Protein AF-A0A1W1V140-F1 (afdb_monomer_lite)

InterPro domains:
  IPR000064 Endopeptidase, NLPC/P60 domain [PS51935] (4-138)
  IPR008044 Bacteriophage lysin [PF05382] (21-110)
  IPR038765 Papain-like cysteine peptidase superfamily [SSF54001] (4-129)

Structure (mmCIF, N/CA/C/O backbone):
data_AF-A0A1W1V140-F1
#
_entry.id   AF-A0A1W1V140-F1
#
loop_
_atom_site.group_PDB
_atom_site.id
_atom_site.type_symbol
_atom_site.label_atom_id
_atom_site.label_alt_id
_atom_site.label_comp_id
_atom_site.label_asym_id
_atom_site.label_entity_id
_atom_site.label_seq_id
_atom_site.pdbx_PDB_ins_code
_atom_site.Cartn_x
_atom_site.Cartn_y
_atom_site.Cartn_z
_atom_site.occupancy
_atom_site.B_iso_or_equiv
_atom_site.auth_seq_id
_atom_site.auth_comp_id
_atom_site.auth_asym_id
_atom_site.auth_atom_id
_atom_site.pdbx_PDB_model_num
ATOM 1 N N . MET A 1 1 ? -6.625 1.278 -13.738 1.00 80.88 1 MET A N 1
ATOM 2 C CA . MET A 1 1 ? -7.877 0.963 -12.998 1.00 80.88 1 MET A CA 1
ATOM 3 C C . MET A 1 1 ? -7.561 -0.177 -12.046 1.00 80.88 1 MET A C 1
ATOM 5 O O . MET A 1 1 ? -6.713 -0.992 -12.392 1.00 80.88 1 MET A O 1
ATOM 9 N N . LEU A 1 2 ? -8.164 -0.223 -10.859 1.00 88.94 2 LEU A N 1
ATOM 10 C CA . LEU A 1 2 ? -7.885 -1.294 -9.902 1.00 88.94 2 LEU A CA 1
ATOM 11 C C . LEU A 1 2 ? -8.511 -2.635 -10.319 1.00 88.94 2 LEU A C 1
ATOM 13 O O . LEU A 1 2 ? -9.585 -2.667 -10.913 1.00 88.94 2 LEU A O 1
ATOM 17 N N . ASP A 1 3 ? -7.826 -3.738 -10.007 1.00 93.94 3 ASP A N 1
ATOM 18 C CA . ASP A 1 3 ? -8.354 -5.098 -10.140 1.00 93.94 3 ASP A CA 1
ATOM 19 C C . ASP A 1 3 ? -9.166 -5.432 -8.890 1.00 93.94 3 ASP A C 1
ATOM 21 O O . ASP A 1 3 ? -8.603 -5.601 -7.805 1.00 93.94 3 ASP A O 1
ATOM 25 N N . ASN A 1 4 ? -10.483 -5.572 -9.036 1.00 92.62 4 ASN A N 1
ATOM 26 C CA . ASN A 1 4 ? -11.370 -5.830 -7.902 1.00 92.62 4 ASN A CA 1
ATOM 27 C C . ASN A 1 4 ? -10.985 -7.088 -7.105 1.00 92.62 4 ASN A C 1
ATOM 29 O O . ASN A 1 4 ? -11.076 -7.079 -5.880 1.00 92.62 4 ASN A O 1
ATOM 33 N N . LYS A 1 5 ? -10.508 -8.163 -7.749 1.00 93.81 5 LYS A N 1
ATOM 34 C CA . LYS A 1 5 ? -10.117 -9.388 -7.031 1.00 93.81 5 LYS A CA 1
ATOM 35 C C . LYS A 1 5 ? -8.864 -9.152 -6.193 1.00 93.81 5 LYS A C 1
ATOM 37 O O . LYS A 1 5 ? -8.788 -9.627 -5.060 1.00 93.81 5 LYS A O 1
ATOM 42 N N . LYS A 1 6 ? -7.878 -8.423 -6.725 1.00 95.38 6 LYS A N 1
ATOM 43 C CA . LYS A 1 6 ? -6.665 -8.070 -5.966 1.00 95.38 6 LYS A CA 1
ATOM 44 C C . LYS A 1 6 ? -6.982 -7.099 -4.836 1.00 95.38 6 LYS A C 1
ATOM 46 O O . LYS A 1 6 ? -6.499 -7.304 -3.724 1.00 95.38 6 LYS A O 1
ATOM 51 N N . VAL A 1 7 ? -7.821 -6.096 -5.101 1.00 96.81 7 VAL A N 1
ATOM 52 C CA . VAL A 1 7 ? -8.280 -5.129 -4.097 1.00 96.81 7 VAL A CA 1
ATOM 53 C C . VAL A 1 7 ? -8.984 -5.834 -2.952 1.00 96.81 7 VAL A C 1
ATOM 55 O O . VAL A 1 7 ? -8.583 -5.642 -1.811 1.00 96.81 7 VAL A O 1
ATOM 58 N N . GLU A 1 8 ? -9.971 -6.692 -3.211 1.00 96.44 8 GLU A N 1
ATOM 59 C CA . GLU A 1 8 ? -10.699 -7.343 -2.118 1.00 96.44 8 GLU A CA 1
ATOM 60 C C . GLU A 1 8 ? -9.814 -8.305 -1.319 1.00 96.44 8 GLU A C 1
ATOM 62 O O . GLU A 1 8 ? -9.921 -8.358 -0.096 1.00 96.44 8 GLU A O 1
ATOM 67 N N . ARG A 1 9 ? -8.856 -8.992 -1.960 1.00 97.75 9 ARG A N 1
ATOM 68 C CA . ARG A 1 9 ? -7.839 -9.781 -1.240 1.00 97.75 9 ARG A CA 1
ATOM 69 C C . ARG A 1 9 ? -6.963 -8.906 -0.345 1.00 97.75 9 ARG A C 1
ATOM 71 O O . ARG A 1 9 ? -6.706 -9.270 0.803 1.00 97.75 9 ARG A O 1
ATOM 78 N N . PHE A 1 10 ? -6.507 -7.766 -0.858 1.00 98.25 10 PHE A N 1
ATOM 79 C CA . PHE A 1 10 ? -5.709 -6.806 -0.103 1.00 98.25 10 PHE A CA 1
ATOM 80 C C . PHE A 1 10 ? -6.498 -6.209 1.067 1.00 98.25 10 PHE A C 1
ATOM 82 O O . PHE A 1 10 ? -6.000 -6.211 2.191 1.00 98.25 10 PHE A O 1
ATOM 89 N N . ILE A 1 11 ? -7.741 -5.770 0.847 1.00 98.44 11 ILE A N 1
ATOM 90 C CA . ILE A 1 11 ? -8.585 -5.239 1.918 1.00 98.44 11 ILE A CA 1
ATOM 91 C C . ILE A 1 11 ? -8.882 -6.317 2.960 1.00 98.44 11 ILE A C 1
ATOM 93 O O . ILE A 1 11 ? -8.714 -6.053 4.146 1.00 98.44 11 ILE A O 1
ATOM 97 N N . ALA A 1 12 ? -9.248 -7.536 2.560 1.00 97.94 12 ALA A N 1
ATOM 98 C CA . ALA A 1 12 ? -9.473 -8.628 3.505 1.00 97.94 12 ALA A CA 1
ATOM 99 C C . ALA A 1 12 ? -8.228 -8.909 4.366 1.00 97.94 12 ALA A C 1
ATOM 101 O O . ALA A 1 12 ? -8.349 -9.152 5.565 1.00 97.94 12 ALA A O 1
ATOM 102 N N . ALA A 1 13 ? -7.026 -8.827 3.786 1.00 98.19 13 ALA A N 1
ATOM 103 C CA . ALA A 1 13 ? -5.779 -8.942 4.536 1.00 98.19 13 ALA A CA 1
ATOM 104 C C . ALA A 1 13 ? -5.548 -7.753 5.486 1.00 98.19 13 ALA A C 1
ATOM 106 O O . ALA A 1 13 ? -5.141 -7.969 6.624 1.00 98.19 13 ALA A O 1
ATOM 107 N N . CYS A 1 14 ? -5.849 -6.524 5.060 1.00 98.44 14 CYS A N 1
ATOM 108 C CA . CYS A 1 14 ? -5.805 -5.332 5.910 1.00 98.44 14 CYS A CA 1
ATOM 109 C C . CYS A 1 14 ? -6.751 -5.443 7.115 1.00 98.44 14 CYS A C 1
ATOM 111 O O . CYS A 1 14 ? -6.352 -5.130 8.235 1.00 98.44 14 CYS A O 1
ATOM 113 N N . MET A 1 15 ? -7.979 -5.925 6.902 1.00 98.50 15 MET A N 1
ATOM 114 C CA . MET A 1 15 ? -9.009 -6.019 7.942 1.00 98.50 15 MET A CA 1
ATOM 115 C C . MET A 1 15 ? -8.641 -6.974 9.083 1.00 98.50 15 MET A C 1
ATOM 117 O O . MET A 1 15 ? -9.123 -6.791 10.194 1.00 98.50 15 MET A O 1
ATOM 121 N N . LYS A 1 16 ? -7.730 -7.934 8.863 1.00 98.12 16 LYS A N 1
ATOM 122 C CA . LYS A 1 16 ? -7.199 -8.795 9.938 1.00 98.12 16 LYS A CA 1
ATOM 123 C C . LYS A 1 16 ? -6.467 -8.019 11.037 1.00 98.12 16 LYS A C 1
ATOM 125 O O . LYS A 1 16 ? -6.259 -8.568 12.112 1.00 98.12 16 LYS A O 1
ATOM 130 N N . TYR A 1 17 ? -6.048 -6.787 10.751 1.00 98.19 17 TYR A N 1
ATOM 131 C CA . TYR A 1 17 ? -5.329 -5.921 11.683 1.00 98.19 17 TYR A CA 1
ATOM 132 C C . TYR A 1 17 ? -6.229 -4.861 12.327 1.00 98.19 17 TYR A C 1
ATOM 134 O O . TYR A 1 17 ? -5.736 -4.031 13.090 1.00 98.19 17 TYR A O 1
ATOM 142 N N . GLU A 1 18 ? -7.534 -4.841 12.035 1.00 98.25 18 GLU A N 1
ATOM 143 C CA . GLU A 1 18 ? -8.460 -4.022 12.818 1.00 98.25 18 GLU A CA 1
ATOM 144 C C . GLU A 1 18 ? -8.426 -4.475 14.288 1.00 98.25 18 GLU A C 1
ATOM 146 O O . GLU A 1 18 ? -8.463 -5.665 14.589 1.00 98.25 18 GLU A O 1
ATOM 151 N N . GLY A 1 19 ? -8.308 -3.523 15.217 1.00 98.31 19 GLY A N 1
ATOM 152 C CA . GLY A 1 19 ? -8.178 -3.794 16.650 1.00 98.31 19 GLY A CA 1
ATOM 153 C C . GLY A 1 19 ? -6.742 -3.975 17.163 1.00 98.31 19 GLY A C 1
ATOM 154 O O . GLY A 1 19 ? -6.541 -3.883 18.383 1.00 98.31 19 GLY A O 1
ATOM 155 N N . ASP A 1 20 ? -5.745 -4.142 16.281 1.00 98.62 20 ASP A N 1
ATOM 156 C CA . ASP A 1 20 ? -4.324 -4.183 16.661 1.00 98.62 20 ASP A CA 1
ATOM 157 C C . ASP A 1 20 ? -3.949 -2.955 17.501 1.00 98.62 20 ASP A C 1
ATOM 159 O O . ASP A 1 20 ? -4.378 -1.830 17.224 1.00 98.62 20 ASP A O 1
ATOM 163 N N . LEU A 1 21 ? -3.100 -3.144 18.512 1.00 98.62 21 LEU A N 1
ATOM 164 C CA . LEU A 1 21 ? -2.549 -2.041 19.295 1.00 98.62 21 LEU A CA 1
ATOM 165 C C . LEU A 1 21 ? -1.605 -1.190 18.443 1.00 98.62 21 LEU A C 1
ATOM 167 O O . LEU A 1 21 ? -0.743 -1.709 17.729 1.00 98.62 21 LEU A O 1
ATOM 171 N N . TYR A 1 22 ? -1.708 0.133 18.578 1.00 98.31 22 TYR A N 1
ATOM 172 C CA . TYR A 1 22 ? -0.776 1.032 17.910 1.00 98.31 22 TYR A CA 1
ATOM 173 C C . TYR A 1 22 ? 0.622 0.935 18.531 1.00 98.31 22 TYR A C 1
ATOM 175 O O . TYR A 1 22 ? 0.806 1.235 19.713 1.00 98.31 22 TYR A O 1
ATOM 183 N N . SER A 1 23 ? 1.637 0.601 17.734 1.00 97.50 23 SER A N 1
ATOM 184 C CA . SER A 1 23 ? 3.040 0.679 18.151 1.00 97.50 23 SER A CA 1
ATOM 185 C C . SER A 1 23 ? 3.968 0.757 16.950 1.00 97.50 23 SER A C 1
ATOM 187 O O . SER A 1 23 ? 3.916 -0.118 16.099 1.00 97.50 23 SER A O 1
ATOM 189 N N . GLN A 1 24 ? 4.875 1.738 16.914 1.00 93.12 24 GLN A N 1
ATOM 190 C CA . GLN A 1 24 ? 5.946 1.779 15.908 1.00 93.12 24 GLN A CA 1
ATOM 191 C C . GLN A 1 24 ? 7.048 0.750 16.193 1.00 93.12 24 GLN A C 1
ATOM 193 O O . GLN A 1 24 ? 7.550 0.122 15.266 1.00 93.12 24 GLN A O 1
ATOM 198 N N . LEU A 1 25 ? 7.395 0.538 17.468 1.00 95.75 25 LEU A N 1
ATOM 199 C CA . LEU A 1 25 ? 8.448 -0.405 17.864 1.00 95.75 25 LEU A CA 1
ATOM 200 C C . LEU A 1 25 ? 8.037 -1.860 17.608 1.00 95.75 25 LEU A C 1
ATOM 202 O O . LEU A 1 25 ? 8.842 -2.657 17.142 1.00 95.75 25 LEU A O 1
ATOM 206 N N . LYS A 1 26 ? 6.770 -2.198 17.878 1.00 97.06 26 LYS A N 1
ATOM 207 C CA . LYS A 1 26 ? 6.243 -3.566 17.755 1.00 97.06 26 LYS A CA 1
ATOM 208 C C . LYS A 1 26 ? 5.451 -3.801 16.468 1.00 97.06 26 LYS A C 1
ATOM 210 O O . LYS A 1 26 ? 4.854 -4.855 16.332 1.00 97.06 26 LYS A O 1
ATOM 215 N N . ARG A 1 27 ? 5.440 -2.864 15.512 1.00 95.38 27 ARG A N 1
ATOM 216 C CA . ARG A 1 27 ? 4.536 -2.845 14.334 1.00 95.38 27 ARG A CA 1
ATOM 217 C C . ARG A 1 27 ? 4.498 -4.107 13.461 1.00 95.38 27 ARG A C 1
ATOM 219 O O . ARG A 1 27 ? 3.560 -4.288 12.690 1.00 95.38 27 ARG A O 1
ATOM 226 N N . MET A 1 28 ? 5.530 -4.946 13.545 1.00 93.81 28 MET A N 1
ATOM 227 C CA . MET A 1 28 ? 5.627 -6.208 12.803 1.00 93.81 28 MET A CA 1
ATOM 228 C C . MET A 1 28 ? 5.293 -7.446 13.648 1.00 93.81 28 MET A C 1
ATOM 230 O O . MET A 1 28 ? 5.255 -8.548 13.109 1.00 93.81 28 MET A O 1
ATOM 234 N N . MET A 1 29 ? 5.059 -7.285 14.951 1.00 96.25 29 MET A N 1
ATOM 235 C CA . MET A 1 29 ? 4.692 -8.365 15.865 1.00 96.25 29 MET A CA 1
ATOM 236 C C . MET A 1 29 ? 3.180 -8.649 15.809 1.00 96.25 29 MET A C 1
ATOM 238 O O . MET A 1 29 ? 2.399 -7.740 15.509 1.00 96.25 29 MET A O 1
ATOM 242 N N . PRO A 1 30 ? 2.739 -9.877 16.141 1.00 96.38 30 PRO A N 1
ATOM 243 C CA . PRO A 1 30 ? 1.317 -10.197 16.266 1.00 96.38 30 PRO A CA 1
ATOM 244 C C . PRO A 1 30 ? 0.591 -9.255 17.241 1.00 96.38 30 PRO A C 1
ATOM 246 O O . PRO A 1 30 ? 1.096 -8.984 18.329 1.00 96.38 30 PRO A O 1
ATOM 249 N N . GLY A 1 31 ? -0.589 -8.759 16.855 1.00 97.69 31 GLY A N 1
ATOM 250 C CA . GLY A 1 31 ? -1.417 -7.865 17.676 1.00 97.69 31 GLY A CA 1
ATOM 251 C C . GLY A 1 31 ? -0.983 -6.394 17.696 1.00 97.69 31 GLY A C 1
ATOM 252 O O . GLY A 1 31 ? -1.570 -5.598 18.434 1.00 97.69 31 GLY A O 1
ATOM 253 N N . PHE A 1 32 ? 0.038 -6.017 16.918 1.00 98.44 32 PHE A N 1
ATOM 254 C CA . PHE A 1 32 ? 0.553 -4.651 16.846 1.00 98.44 32 PHE A CA 1
ATOM 255 C C . PHE A 1 32 ? 0.659 -4.149 15.405 1.00 98.44 32 PHE A C 1
ATOM 257 O O . PHE A 1 32 ? 1.086 -4.861 14.493 1.00 98.44 32 PHE A O 1
ATOM 264 N N . SER A 1 33 ? 0.339 -2.870 15.224 1.00 98.06 33 SER A N 1
ATOM 265 C CA . SER A 1 33 ? 0.439 -2.166 13.947 1.00 98.06 33 SER A CA 1
ATOM 266 C C . SER A 1 33 ? 0.840 -0.70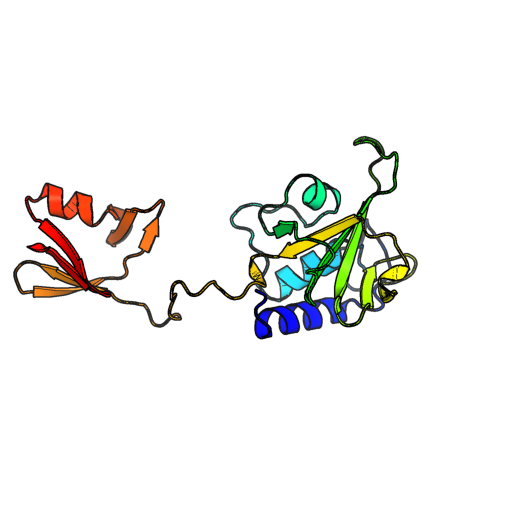2 14.154 1.00 98.06 33 SER A C 1
ATOM 268 O O . SER A 1 33 ? 0.423 -0.059 15.110 1.00 98.06 33 SER A O 1
ATOM 270 N N . ASP A 1 34 ? 1.612 -0.135 13.233 1.00 97.06 34 ASP A N 1
ATOM 271 C CA . ASP A 1 34 ? 1.614 1.305 12.950 1.00 97.06 34 ASP A CA 1
ATOM 272 C C . ASP A 1 34 ? 0.912 1.611 11.620 1.00 97.06 34 ASP A C 1
ATOM 274 O O . ASP A 1 34 ? 0.532 0.697 10.878 1.00 97.06 34 ASP A O 1
ATOM 278 N N . CYS A 1 35 ? 0.728 2.902 11.323 1.00 95.88 35 CYS A N 1
ATOM 279 C CA . CYS A 1 35 ? -0.034 3.371 10.165 1.00 95.88 35 CYS A CA 1
ATOM 280 C C . CYS A 1 35 ? 0.448 2.764 8.839 1.00 95.88 35 CYS A C 1
ATOM 282 O O . CYS A 1 35 ? -0.364 2.351 8.017 1.00 95.88 35 CYS A O 1
ATOM 284 N N . SER A 1 36 ? 1.763 2.637 8.660 1.00 95.56 36 SER A N 1
ATOM 285 C CA . SER A 1 36 ? 2.379 2.109 7.442 1.00 95.56 36 SER A CA 1
ATOM 286 C C . SER A 1 36 ? 2.539 0.587 7.416 1.00 95.56 36 SER A C 1
ATOM 288 O O . SER A 1 36 ? 2.608 -0.013 6.343 1.00 95.56 36 SER A O 1
ATOM 290 N N . SER A 1 37 ? 2.565 -0.058 8.581 1.00 96.94 37 SER A N 1
ATOM 291 C CA . SER A 1 37 ? 2.739 -1.505 8.685 1.00 96.94 37 SER A CA 1
ATOM 292 C C . SER A 1 37 ? 1.513 -2.285 8.217 1.00 96.94 37 SER A C 1
ATOM 294 O O . SER A 1 37 ? 1.686 -3.373 7.684 1.00 96.94 37 SER A O 1
ATOM 296 N N . ILE A 1 38 ? 0.294 -1.745 8.359 1.00 98.00 38 ILE A N 1
ATOM 297 C CA . ILE A 1 38 ? -0.935 -2.404 7.882 1.00 98.00 38 ILE A CA 1
ATOM 298 C C . ILE A 1 38 ? -0.857 -2.674 6.372 1.00 98.00 38 ILE A C 1
ATOM 300 O O . ILE A 1 38 ? -0.891 -3.848 5.993 1.00 98.00 38 ILE A O 1
ATOM 304 N N . PRO A 1 39 ? -0.697 -1.656 5.497 1.00 97.69 39 PRO A N 1
ATOM 305 C CA . PRO A 1 39 ? -0.615 -1.908 4.063 1.00 97.69 39 PRO A CA 1
ATOM 306 C C . PRO A 1 39 ? 0.609 -2.756 3.690 1.00 97.69 39 PRO A C 1
ATOM 308 O O . PRO A 1 39 ? 0.490 -3.627 2.833 1.00 97.69 39 PRO A O 1
ATOM 311 N N . TYR A 1 40 ? 1.757 -2.584 4.360 1.00 96.06 40 TYR A N 1
ATOM 312 C CA . TYR A 1 40 ? 2.937 -3.426 4.121 1.00 96.06 40 TYR A CA 1
ATOM 313 C C . TYR A 1 40 ? 2.671 -4.910 4.426 1.00 96.06 40 TYR A C 1
ATOM 315 O O . TYR A 1 40 ? 2.890 -5.767 3.568 1.00 96.06 40 TYR A O 1
ATOM 323 N N . LYS A 1 41 ? 2.158 -5.220 5.625 1.00 95.62 41 LYS A N 1
ATOM 324 C CA . LYS A 1 41 ? 1.830 -6.587 6.054 1.00 95.62 41 LYS A CA 1
ATOM 325 C C . LYS A 1 41 ? 0.781 -7.216 5.139 1.00 95.62 41 LYS A C 1
ATOM 327 O O . LYS A 1 41 ? 0.948 -8.361 4.733 1.00 95.62 41 LYS A O 1
ATOM 332 N N . ALA A 1 42 ? -0.261 -6.470 4.771 1.00 97.12 42 ALA A N 1
ATOM 333 C CA . ALA A 1 42 ? -1.328 -6.962 3.905 1.00 97.12 42 ALA A CA 1
ATOM 334 C C . ALA A 1 42 ? -0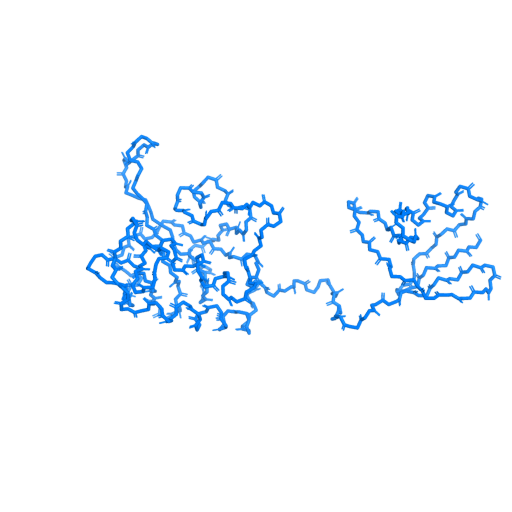.853 -7.249 2.470 1.00 97.12 42 ALA A C 1
ATOM 336 O O . ALA A 1 42 ? -1.171 -8.306 1.919 1.00 97.12 42 ALA A O 1
ATOM 337 N N . LEU A 1 43 ? -0.044 -6.366 1.873 1.00 95.25 43 LEU A N 1
ATOM 338 C CA . LEU A 1 43 ? 0.565 -6.621 0.561 1.00 95.25 43 LEU A CA 1
ATOM 339 C C . LEU A 1 43 ? 1.490 -7.840 0.611 1.00 95.25 43 LEU A C 1
ATOM 341 O O . LEU A 1 43 ? 1.420 -8.702 -0.264 1.00 95.25 43 LEU A O 1
ATOM 345 N N . LYS A 1 44 ? 2.305 -7.965 1.664 1.00 93.19 44 LYS A N 1
ATOM 346 C CA . LYS A 1 44 ? 3.195 -9.117 1.844 1.00 93.19 44 LYS A CA 1
ATOM 347 C C . LYS A 1 44 ? 2.412 -10.424 1.997 1.00 93.19 44 LYS A C 1
ATOM 349 O O . LYS A 1 44 ? 2.685 -11.385 1.288 1.00 93.19 44 LYS A O 1
ATOM 354 N N . ALA A 1 45 ? 1.393 -10.446 2.857 1.00 90.88 45 ALA A N 1
ATOM 355 C CA . ALA A 1 45 ? 0.567 -11.626 3.121 1.00 90.88 45 ALA A CA 1
ATOM 356 C C . ALA A 1 45 ? -0.243 -12.100 1.902 1.00 90.88 45 ALA A C 1
ATOM 358 O O . ALA A 1 45 ? -0.642 -13.260 1.835 1.00 90.88 45 ALA A O 1
ATOM 359 N N . THR A 1 46 ? -0.505 -11.214 0.939 1.00 89.62 46 THR A N 1
ATOM 360 C CA . THR A 1 46 ? -1.243 -11.538 -0.292 1.00 89.62 46 THR A CA 1
ATOM 361 C C . THR A 1 46 ? -0.336 -11.881 -1.476 1.00 89.62 46 THR A C 1
ATOM 363 O O . THR A 1 46 ? -0.853 -12.265 -2.529 1.00 89.62 46 THR A O 1
ATOM 366 N N . GLY A 1 47 ? 0.988 -11.758 -1.317 1.00 90.44 47 GLY A N 1
ATOM 367 C CA . GLY A 1 47 ? 1.958 -11.883 -2.410 1.00 90.44 47 GLY A CA 1
ATOM 368 C C . GLY A 1 47 ? 1.904 -10.719 -3.407 1.00 90.44 47 GLY A C 1
ATOM 369 O O . GLY A 1 47 ? 2.356 -10.860 -4.537 1.00 90.44 47 GLY A O 1
ATOM 370 N N . LEU A 1 48 ? 1.310 -9.587 -3.016 1.00 88.69 48 LEU A N 1
ATOM 371 C CA . LEU A 1 48 ? 1.144 -8.389 -3.848 1.00 88.69 48 LEU A CA 1
ATOM 372 C C . LEU A 1 48 ? 2.187 -7.308 -3.528 1.00 88.69 48 LEU A C 1
ATOM 374 O O . LEU A 1 48 ? 2.149 -6.223 -4.106 1.00 88.69 48 LEU A O 1
ATOM 378 N N . LEU A 1 49 ? 3.114 -7.567 -2.608 1.00 89.25 49 LEU A N 1
ATOM 379 C CA . LEU A 1 49 ? 4.256 -6.692 -2.377 1.00 89.25 49 LEU A CA 1
ATOM 380 C C . LEU A 1 49 ? 5.298 -6.912 -3.482 1.00 89.25 49 LEU A C 1
ATOM 382 O O . LEU A 1 49 ? 5.922 -7.966 -3.539 1.00 89.25 49 LEU A O 1
ATOM 386 N N . ASP A 1 50 ? 5.491 -5.918 -4.348 1.00 83.50 50 ASP A N 1
ATOM 387 C CA . ASP A 1 50 ? 6.579 -5.930 -5.330 1.00 83.50 50 ASP A CA 1
ATOM 388 C C . ASP A 1 50 ? 7.899 -5.535 -4.653 1.00 83.50 50 ASP A C 1
ATOM 390 O O . ASP A 1 50 ? 8.106 -4.369 -4.322 1.00 83.50 50 ASP A O 1
ATOM 394 N N . GLU A 1 51 ? 8.782 -6.506 -4.429 1.00 80.44 51 GLU A N 1
ATOM 395 C CA . GLU A 1 51 ? 10.111 -6.282 -3.844 1.00 80.44 51 GLU A CA 1
ATOM 396 C C . GLU A 1 51 ? 11.220 -6.161 -4.910 1.00 80.44 51 GLU A C 1
ATOM 398 O O . GLU A 1 51 ? 12.384 -5.971 -4.560 1.00 80.44 51 GLU A O 1
ATOM 403 N N . SER A 1 52 ? 10.884 -6.214 -6.210 1.00 75.38 52 SER A N 1
ATOM 404 C CA . SER A 1 52 ? 11.871 -6.203 -7.306 1.00 75.38 52 SER A CA 1
ATOM 405 C C . SER A 1 52 ? 12.640 -4.885 -7.426 1.00 75.38 52 SER A C 1
ATOM 407 O O . SER A 1 52 ? 13.804 -4.878 -7.817 1.00 75.38 52 SER A O 1
ATOM 409 N N . GLN A 1 53 ? 11.997 -3.769 -7.069 1.00 66.50 53 GLN A N 1
ATOM 410 C CA . GLN A 1 53 ? 12.581 -2.425 -7.142 1.00 66.50 53 GLN A CA 1
ATOM 411 C C . GLN A 1 53 ? 13.084 -1.920 -5.784 1.00 66.50 53 GLN A C 1
ATOM 413 O O . GLN A 1 53 ? 13.854 -0.964 -5.726 1.00 66.50 53 GLN A O 1
ATOM 418 N N . THR A 1 54 ? 12.630 -2.513 -4.674 1.00 73.44 54 THR A N 1
ATOM 419 C CA . THR A 1 54 ? 13.046 -2.121 -3.322 1.00 73.44 54 THR A CA 1
ATOM 420 C C . THR A 1 54 ? 12.604 -3.134 -2.267 1.00 73.44 54 THR A C 1
ATOM 422 O O . THR A 1 54 ? 11.473 -3.613 -2.283 1.00 73.44 54 THR A O 1
ATOM 425 N N . THR A 1 55 ? 13.459 -3.376 -1.273 1.00 74.25 55 THR A N 1
ATOM 426 C CA . THR A 1 55 ? 13.145 -4.183 -0.078 1.00 74.25 55 THR A CA 1
ATOM 427 C C . THR A 1 55 ? 12.722 -3.330 1.124 1.00 74.25 55 THR A C 1
ATOM 429 O O . THR A 1 55 ? 12.430 -3.852 2.201 1.00 74.25 55 THR A O 1
ATOM 432 N N . ARG A 1 56 ? 12.675 -1.995 0.979 1.00 73.81 56 ARG A N 1
ATOM 433 C CA . ARG A 1 56 ? 12.282 -1.088 2.068 1.00 73.81 56 ARG A CA 1
ATOM 434 C C . ARG A 1 56 ? 10.817 -1.313 2.446 1.00 73.81 56 ARG A C 1
ATOM 436 O O . ARG A 1 56 ? 9.955 -1.497 1.582 1.00 73.81 56 ARG A O 1
ATOM 443 N N . THR A 1 57 ? 10.499 -1.210 3.738 1.00 79.12 57 THR A N 1
ATOM 444 C CA . THR A 1 57 ? 9.096 -1.165 4.186 1.00 79.12 57 THR A CA 1
ATOM 445 C C . THR A 1 57 ? 8.352 -0.003 3.527 1.00 79.12 57 THR A C 1
ATOM 447 O O . THR A 1 57 ? 8.952 1.009 3.154 1.00 79.12 57 THR A O 1
ATOM 450 N N . ILE A 1 58 ? 7.031 -0.119 3.414 1.00 85.94 58 ILE A N 1
ATOM 451 C CA . ILE A 1 58 ? 6.196 1.058 3.163 1.00 85.94 58 ILE A CA 1
ATOM 452 C C . ILE A 1 58 ? 6.323 1.959 4.392 1.00 85.94 58 ILE A C 1
ATOM 454 O O . ILE A 1 58 ? 6.244 1.489 5.527 1.00 85.94 58 ILE A O 1
ATOM 458 N N . SER A 1 59 ? 6.580 3.242 4.162 1.00 86.88 59 SER A N 1
ATOM 459 C CA . SER A 1 59 ? 6.615 4.280 5.191 1.00 86.88 59 SER A CA 1
ATOM 460 C C . SER A 1 59 ? 6.075 5.571 4.603 1.00 86.88 59 SER A C 1
ATOM 462 O O . SER A 1 59 ? 6.183 5.808 3.402 1.00 86.88 59 SER A O 1
ATOM 464 N N . THR A 1 60 ? 5.539 6.438 5.448 1.00 90.06 60 THR A N 1
ATOM 465 C CA . THR A 1 60 ? 4.991 7.728 5.022 1.00 90.06 60 THR A CA 1
ATOM 466 C C . THR A 1 60 ? 6.058 8.618 4.378 1.00 90.06 60 THR A C 1
ATOM 468 O O . THR A 1 60 ? 5.777 9.262 3.368 1.00 90.06 60 THR A O 1
ATOM 471 N N . LYS A 1 61 ? 7.306 8.584 4.863 1.00 85.88 61 LYS A N 1
ATOM 472 C CA . LYS A 1 61 ? 8.431 9.291 4.229 1.00 85.88 61 LYS A CA 1
ATOM 473 C C . LYS A 1 61 ? 8.749 8.728 2.842 1.00 85.88 61 LYS A C 1
ATOM 475 O O . LYS A 1 61 ? 8.889 9.486 1.894 1.00 85.88 61 LYS A O 1
ATOM 480 N N . PHE A 1 62 ? 8.765 7.405 2.687 1.00 85.12 62 PHE A N 1
ATOM 481 C CA . PHE A 1 62 ? 9.030 6.800 1.381 1.00 85.12 62 PHE A CA 1
ATOM 482 C C . PHE A 1 62 ? 7.899 7.054 0.374 1.00 85.12 62 PHE A C 1
ATOM 484 O O . PHE A 1 62 ? 8.171 7.342 -0.784 1.00 85.12 62 PHE A O 1
ATOM 491 N N . MET A 1 63 ? 6.640 7.066 0.824 1.00 89.19 63 MET A N 1
ATOM 492 C CA . MET A 1 63 ? 5.507 7.501 -0.003 1.00 89.19 63 MET A CA 1
ATOM 493 C C . MET A 1 63 ? 5.680 8.954 -0.482 1.00 89.19 63 MET A C 1
ATOM 495 O O . MET A 1 63 ? 5.428 9.247 -1.649 1.00 89.19 63 MET A O 1
ATOM 499 N N . ARG A 1 64 ? 6.140 9.860 0.397 1.00 87.38 64 ARG A N 1
ATOM 500 C CA . ARG A 1 64 ? 6.422 11.267 0.060 1.00 87.38 64 ARG A CA 1
ATOM 501 C C . ARG A 1 64 ? 7.525 11.396 -0.993 1.00 87.38 64 ARG A C 1
ATOM 503 O O . ARG A 1 64 ? 7.361 12.198 -1.908 1.00 87.38 64 ARG A O 1
ATOM 510 N N . ASP A 1 65 ? 8.603 10.630 -0.827 1.00 85.62 65 ASP A N 1
ATOM 511 C CA . ASP A 1 65 ? 9.841 10.733 -1.612 1.00 85.62 65 ASP A CA 1
ATOM 512 C C . ASP A 1 65 ? 9.784 9.969 -2.948 1.00 85.62 65 ASP A C 1
ATOM 514 O O . ASP A 1 65 ? 10.621 10.199 -3.815 1.00 85.62 65 ASP A O 1
ATOM 518 N N . GLY A 1 66 ? 8.798 9.084 -3.126 1.00 83.50 66 GLY A N 1
ATOM 519 C CA . GLY A 1 66 ? 8.592 8.314 -4.354 1.00 83.50 66 GLY A CA 1
ATOM 520 C C . GLY A 1 66 ? 8.865 6.823 -4.169 1.00 83.50 66 GLY A C 1
ATOM 521 O O . GLY A 1 66 ? 9.900 6.308 -4.581 1.00 83.50 66 GLY A O 1
ATOM 522 N N . ASP A 1 67 ? 7.911 6.109 -3.571 1.00 85.94 67 ASP A N 1
ATOM 523 C CA . ASP A 1 67 ? 7.954 4.649 -3.478 1.00 85.94 67 ASP A CA 1
ATOM 524 C C . ASP A 1 67 ? 7.633 4.030 -4.856 1.00 85.94 67 ASP A C 1
ATOM 526 O O . ASP A 1 67 ? 6.522 4.223 -5.361 1.00 85.94 67 ASP A O 1
ATOM 530 N N . PRO A 1 68 ? 8.553 3.261 -5.476 1.00 82.94 68 PRO A N 1
ATOM 531 C CA . PRO A 1 68 ? 8.387 2.757 -6.840 1.00 82.94 68 PRO A CA 1
ATOM 532 C C . PRO A 1 68 ? 7.215 1.778 -6.994 1.00 82.94 68 PRO A C 1
ATOM 534 O O . PRO A 1 68 ? 6.774 1.524 -8.118 1.00 82.94 68 PRO A O 1
ATOM 537 N N . ARG A 1 69 ? 6.677 1.246 -5.890 1.00 88.31 69 ARG A N 1
ATOM 538 C CA . ARG A 1 69 ? 5.551 0.298 -5.878 1.00 88.31 69 ARG A CA 1
ATOM 539 C C . ARG A 1 69 ? 4.194 0.977 -6.045 1.00 88.31 69 ARG A C 1
ATOM 541 O O . ARG A 1 69 ? 3.180 0.297 -6.200 1.00 88.31 69 ARG A O 1
ATOM 548 N N . MET A 1 70 ? 4.147 2.304 -6.004 1.00 93.12 70 MET A N 1
ATOM 549 C CA . MET A 1 70 ? 2.915 3.077 -6.111 1.00 93.12 70 MET A CA 1
ATOM 550 C C . MET A 1 70 ? 3.116 4.331 -6.956 1.00 93.12 70 MET A C 1
ATOM 552 O O . MET A 1 70 ? 4.236 4.727 -7.265 1.00 93.12 70 MET A O 1
ATOM 556 N N . HIS A 1 71 ? 2.017 4.942 -7.374 1.00 91.94 71 HIS A N 1
ATOM 557 C CA . HIS A 1 71 ? 2.030 6.253 -8.008 1.00 91.94 71 HIS A CA 1
ATOM 558 C C . HIS A 1 71 ? 0.973 7.141 -7.355 1.00 91.94 71 HIS A C 1
ATOM 560 O O . HIS A 1 71 ? -0.059 6.653 -6.887 1.00 91.94 71 HIS A O 1
ATOM 566 N N . GLN A 1 72 ? 1.245 8.442 -7.279 1.00 93.38 72 GLN A N 1
ATOM 567 C CA . GLN A 1 72 ? 0.283 9.397 -6.741 1.00 93.38 72 GLN A CA 1
ATOM 568 C C . GLN A 1 72 ? -0.905 9.528 -7.702 1.00 93.38 72 GLN A C 1
ATOM 570 O O . GLN A 1 72 ? -0.719 9.599 -8.915 1.00 93.38 72 GLN A O 1
ATOM 575 N N . ILE A 1 73 ? -2.114 9.587 -7.151 1.00 94.62 73 ILE A N 1
ATOM 576 C CA . ILE A 1 73 ? -3.351 9.838 -7.893 1.00 94.62 73 ILE A CA 1
ATOM 577 C C . ILE A 1 73 ? -4.041 11.108 -7.369 1.00 94.62 73 ILE A C 1
ATOM 579 O O . ILE A 1 73 ? -3.850 11.480 -6.204 1.00 94.62 73 ILE A O 1
ATOM 583 N N . PRO A 1 74 ? -4.862 11.782 -8.193 1.00 95.56 74 PRO A N 1
ATOM 584 C CA . PRO A 1 74 ? -5.733 12.853 -7.722 1.00 95.56 74 PRO A CA 1
ATOM 585 C C . PRO A 1 74 ? -6.679 12.374 -6.610 1.00 95.56 74 PRO A C 1
ATOM 587 O O . PRO A 1 74 ? -7.278 11.302 -6.707 1.00 95.56 74 PRO A O 1
ATOM 590 N N . MET A 1 75 ? -6.868 13.190 -5.567 1.00 92.75 75 MET A N 1
ATOM 591 C CA . MET A 1 75 ? -7.742 12.855 -4.428 1.00 92.75 75 MET A CA 1
ATOM 592 C C . MET A 1 75 ? -9.205 12.599 -4.832 1.00 92.75 75 MET A C 1
ATOM 594 O O . MET A 1 75 ? -9.904 11.853 -4.158 1.00 92.75 75 MET A O 1
ATOM 598 N N . ASN A 1 76 ? -9.678 13.182 -5.936 1.00 92.88 76 ASN A N 1
ATOM 599 C CA . ASN A 1 76 ? -11.024 12.950 -6.472 1.00 92.88 76 ASN A CA 1
ATOM 600 C C . ASN A 1 76 ? -11.150 11.652 -7.299 1.00 92.88 76 ASN A C 1
ATOM 602 O O . ASN A 1 76 ? -12.247 11.323 -7.735 1.00 92.88 76 ASN A O 1
ATOM 606 N N . GLN A 1 77 ? -10.057 10.909 -7.507 1.00 95.19 77 GLN A N 1
ATOM 607 C CA . GLN A 1 77 ? -10.023 9.632 -8.235 1.00 95.19 77 GLN A CA 1
ATOM 608 C C . GLN A 1 77 ? -9.756 8.425 -7.323 1.00 95.19 77 GLN A C 1
ATOM 610 O O . GLN A 1 77 ? -9.503 7.316 -7.814 1.00 95.19 77 GLN A O 1
ATOM 615 N N . ILE A 1 78 ? -9.782 8.638 -6.003 1.00 96.44 78 ILE A N 1
ATOM 616 C CA . ILE A 1 78 ? -9.546 7.581 -5.022 1.00 96.44 78 ILE A CA 1
ATOM 617 C C . ILE A 1 78 ? -10.589 6.474 -5.138 1.00 96.44 78 ILE A C 1
ATOM 619 O O . ILE A 1 78 ? -11.787 6.706 -5.300 1.00 96.44 78 ILE A O 1
ATOM 623 N N . GLN A 1 79 ? -10.112 5.249 -5.010 1.00 97.75 79 GLN A N 1
ATOM 624 C CA . GLN A 1 79 ? -10.880 4.020 -5.060 1.00 97.75 79 GLN A CA 1
ATOM 625 C C . GLN A 1 79 ? -10.519 3.166 -3.851 1.00 97.75 79 GLN A C 1
ATOM 627 O O . GLN A 1 79 ? -9.435 3.275 -3.275 1.00 97.75 79 GLN A O 1
ATOM 632 N N . ARG A 1 80 ? -11.453 2.308 -3.446 1.00 98.12 80 ARG A N 1
ATOM 633 C CA . ARG A 1 80 ? -11.201 1.303 -2.414 1.00 98.12 80 ARG A CA 1
ATOM 634 C C . ARG A 1 80 ? -9.911 0.536 -2.744 1.00 98.12 80 ARG A C 1
ATOM 636 O O . ARG A 1 80 ? -9.759 0.064 -3.863 1.00 98.12 80 ARG A O 1
ATOM 643 N N . GLY A 1 81 ? -9.001 0.431 -1.779 1.00 97.56 81 GLY A N 1
ATOM 644 C CA . GLY A 1 81 ? -7.668 -0.158 -1.951 1.00 97.56 81 GLY A CA 1
ATOM 645 C C . GLY A 1 81 ? -6.532 0.857 -2.101 1.00 97.56 81 GLY A C 1
ATOM 646 O O . GLY A 1 81 ? -5.384 0.497 -1.847 1.00 97.56 81 GLY A O 1
ATOM 647 N N . ASP A 1 82 ? -6.820 2.116 -2.442 1.00 98.62 82 ASP A N 1
ATOM 648 C CA . ASP A 1 82 ? -5.797 3.165 -2.489 1.00 98.62 82 ASP A CA 1
ATOM 649 C C . ASP A 1 82 ? -5.322 3.556 -1.076 1.00 98.62 82 ASP A C 1
ATOM 651 O O . ASP A 1 82 ? -6.042 3.419 -0.082 1.00 98.62 82 ASP A O 1
ATOM 655 N N . LEU A 1 83 ? -4.093 4.065 -0.982 1.00 98.56 83 LEU A N 1
ATOM 656 C CA . LEU A 1 83 ? -3.498 4.546 0.263 1.00 98.56 83 LEU A CA 1
ATOM 657 C C . LEU A 1 83 ? -3.628 6.062 0.354 1.00 98.56 83 LEU A C 1
ATOM 659 O O . LEU A 1 83 ? -3.256 6.780 -0.571 1.00 98.56 83 LEU A O 1
ATOM 663 N N . LEU A 1 84 ? -4.110 6.563 1.483 1.00 98.56 84 LEU A N 1
ATOM 664 C CA . LEU A 1 84 ? -4.164 7.990 1.773 1.00 98.56 84 LEU A CA 1
ATOM 665 C C . LEU A 1 84 ? -2.942 8.391 2.580 1.00 98.56 84 LEU A C 1
ATOM 667 O O . LEU A 1 84 ? -2.498 7.650 3.450 1.00 98.56 84 LEU A O 1
ATOM 671 N N . TRP A 1 85 ? -2.415 9.575 2.315 1.00 98.19 85 TRP A N 1
ATOM 672 C CA . TRP A 1 85 ? -1.215 10.083 2.955 1.00 98.19 85 TRP A CA 1
ATOM 673 C C . TRP A 1 85 ? -1.445 11.482 3.507 1.00 98.19 85 TRP A C 1
ATOM 675 O O . TRP A 1 85 ? -2.116 12.331 2.905 1.00 98.19 85 TRP A O 1
ATOM 685 N N . TRP A 1 86 ? -0.862 11.717 4.671 1.00 97.31 86 TRP A N 1
ATOM 686 C CA . TRP A 1 86 ? -0.865 13.002 5.338 1.00 97.31 86 TRP A CA 1
ATOM 687 C C . TRP A 1 86 ? 0.474 13.234 6.024 1.00 97.31 86 TRP A C 1
ATOM 689 O O . TRP A 1 86 ? 1.093 12.312 6.549 1.00 97.31 86 TRP A O 1
ATOM 699 N N . GLN A 1 87 ? 0.890 14.486 6.072 1.00 94.62 87 GLN A N 1
ATOM 700 C CA . GLN A 1 87 ? 2.023 14.976 6.830 1.00 94.62 87 GLN A CA 1
ATOM 701 C C . GLN A 1 87 ? 1.583 16.189 7.638 1.00 94.62 87 GLN A C 1
ATOM 703 O O . GLN A 1 87 ? 0.857 17.060 7.150 1.00 94.62 87 GLN A O 1
ATOM 708 N N . ARG A 1 88 ? 2.076 16.271 8.876 1.00 94.38 88 ARG A N 1
ATOM 709 C CA . ARG A 1 88 ? 1.873 17.448 9.717 1.00 94.38 88 ARG A CA 1
ATOM 710 C C . ARG A 1 88 ? 2.456 18.681 9.010 1.00 94.38 88 ARG A C 1
ATOM 712 O O . ARG A 1 88 ? 3.656 18.677 8.714 1.00 94.38 88 ARG A O 1
ATOM 719 N N . PRO A 1 89 ? 1.654 19.734 8.765 1.00 90.94 89 PRO A N 1
ATOM 720 C CA . PRO A 1 89 ? 2.156 20.977 8.191 1.00 90.94 89 PRO A CA 1
ATOM 721 C C . PRO A 1 89 ? 3.332 21.541 8.998 1.00 90.94 89 PRO A C 1
ATOM 723 O O . PRO A 1 89 ? 3.352 21.434 10.224 1.00 90.94 89 PRO A O 1
ATOM 726 N N . GLY A 1 90 ? 4.314 22.119 8.305 1.00 88.25 90 GLY A N 1
ATOM 727 C CA . GLY A 1 90 ? 5.501 22.712 8.933 1.00 88.25 90 GLY A CA 1
ATOM 728 C C . GLY A 1 90 ? 6.546 21.710 9.441 1.00 88.25 90 GLY A C 1
ATOM 729 O O . GLY A 1 90 ? 7.484 22.117 10.120 1.00 88.25 90 GLY A O 1
ATOM 730 N N . THR A 1 91 ? 6.415 20.414 9.137 1.00 88.06 91 THR A N 1
ATOM 731 C CA . THR A 1 91 ? 7.488 19.445 9.422 1.00 88.06 91 THR A CA 1
ATOM 732 C C . THR A 1 91 ? 8.572 19.470 8.347 1.00 88.06 91 THR A C 1
ATOM 734 O O . THR A 1 91 ? 8.284 19.548 7.153 1.00 88.06 91 THR A O 1
ATOM 737 N N . THR A 1 92 ? 9.822 19.379 8.785 1.00 86.62 92 THR A N 1
ATOM 738 C CA . THR A 1 92 ? 11.035 19.212 7.984 1.00 86.62 92 THR A CA 1
ATOM 739 C C . THR A 1 92 ? 11.428 17.733 7.926 1.00 86.62 92 THR A C 1
ATOM 741 O O . THR A 1 92 ? 10.752 16.852 8.464 1.00 86.62 92 THR A O 1
ATOM 744 N N . ASP A 1 93 ? 12.559 17.433 7.286 1.00 83.81 93 ASP A N 1
ATOM 745 C CA . ASP A 1 93 ? 13.107 16.079 7.281 1.00 83.81 93 ASP A CA 1
ATOM 746 C C . ASP A 1 93 ? 13.597 15.585 8.643 1.00 83.81 93 ASP A C 1
ATOM 748 O O . ASP A 1 93 ? 13.572 14.373 8.870 1.00 83.81 93 ASP A O 1
ATOM 752 N N . SER A 1 94 ? 14.009 16.490 9.536 1.00 87.12 94 SER A N 1
ATOM 753 C CA . SER A 1 94 ? 14.544 16.154 10.859 1.00 87.12 94 SER A CA 1
ATOM 754 C C . SER A 1 94 ? 13.460 15.908 11.912 1.00 87.12 94 SER A C 1
ATOM 756 O O . SER A 1 94 ? 13.713 15.199 12.881 1.00 87.12 94 SER A O 1
ATOM 758 N N . ASN A 1 95 ? 12.244 16.432 11.722 1.00 88.44 95 ASN A N 1
ATOM 759 C CA . ASN A 1 95 ? 11.106 16.240 12.633 1.00 88.44 95 ASN A CA 1
ATOM 760 C C . ASN A 1 95 ? 9.872 15.647 11.928 1.00 88.44 95 ASN A C 1
ATOM 762 O O . ASN A 1 95 ? 8.726 15.919 12.300 1.00 88.44 95 ASN A O 1
ATOM 766 N N . TYR A 1 96 ? 10.118 14.846 10.891 1.00 86.56 96 TYR A N 1
ATOM 767 C CA . TYR A 1 96 ? 9.087 14.307 10.017 1.00 86.56 96 TYR A CA 1
ATOM 768 C C . TYR A 1 96 ? 7.980 13.576 10.793 1.00 86.56 96 TYR A C 1
ATOM 770 O O . TYR A 1 96 ? 8.229 12.610 11.516 1.00 86.56 96 TYR A O 1
ATOM 778 N N . TYR A 1 97 ? 6.735 14.004 10.578 1.00 91.12 97 TYR A N 1
ATOM 779 C CA . TYR A 1 97 ? 5.549 13.369 11.146 1.00 91.12 97 TYR A CA 1
ATOM 780 C C . TYR A 1 97 ? 4.519 13.132 10.043 1.00 91.12 97 TYR A C 1
ATOM 782 O O . TYR A 1 97 ? 3.825 14.055 9.610 1.00 91.12 97 TYR A O 1
ATOM 790 N N . GLY A 1 98 ? 4.440 11.884 9.586 1.00 94.50 98 GLY A N 1
ATOM 791 C CA . GLY A 1 98 ? 3.521 11.446 8.542 1.00 94.50 98 GLY A CA 1
ATOM 792 C C . GLY A 1 98 ? 2.577 10.351 9.020 1.00 94.50 98 GLY A C 1
ATOM 793 O O . GLY A 1 98 ? 2.905 9.574 9.916 1.00 94.50 98 GLY A O 1
ATOM 794 N N . HIS A 1 99 ? 1.425 10.256 8.369 1.00 97.44 99 HIS A N 1
ATOM 795 C CA . HIS A 1 99 ? 0.398 9.252 8.605 1.00 97.44 99 HIS A CA 1
ATOM 796 C C . HIS A 1 99 ? -0.102 8.678 7.279 1.00 97.44 99 HIS A C 1
ATOM 798 O O . HIS A 1 99 ? -0.098 9.361 6.254 1.00 97.44 99 HIS A O 1
ATOM 804 N N . THR A 1 100 ? -0.514 7.414 7.295 1.00 98.12 100 THR A N 1
ATOM 805 C CA . THR A 1 100 ? -1.111 6.746 6.135 1.00 98.12 100 THR A CA 1
ATOM 806 C C . THR A 1 100 ? -2.284 5.875 6.564 1.00 98.12 100 THR A C 1
ATOM 808 O O . THR A 1 100 ? -2.349 5.430 7.713 1.00 98.12 100 THR A O 1
ATOM 811 N N . GLY A 1 101 ? -3.228 5.664 5.656 1.00 98.19 101 GLY A N 1
ATOM 812 C CA . GLY A 1 101 ? -4.407 4.835 5.871 1.00 98.19 101 GLY A CA 1
ATOM 813 C C . GLY A 1 101 ? -4.853 4.164 4.578 1.00 98.19 101 GLY A C 1
ATOM 814 O O . GLY A 1 101 ? -4.536 4.629 3.487 1.00 98.19 101 GLY A O 1
ATOM 815 N N . VAL A 1 102 ? -5.589 3.063 4.695 1.00 98.75 102 VAL A N 1
ATOM 816 C CA . VAL A 1 102 ? -6.128 2.316 3.552 1.00 98.75 102 VAL A CA 1
ATOM 817 C C . VAL A 1 102 ? -7.557 2.779 3.293 1.00 98.75 102 VAL A C 1
ATOM 819 O O . VAL A 1 102 ? -8.419 2.633 4.162 1.00 98.75 102 VAL A O 1
ATOM 822 N N . TYR A 1 103 ? -7.832 3.338 2.114 1.00 98.75 103 TYR A N 1
ATOM 823 C CA . TYR A 1 103 ? -9.180 3.767 1.753 1.00 98.75 103 TYR A CA 1
ATOM 824 C C . TYR A 1 103 ? -10.066 2.548 1.488 1.00 98.75 103 TYR A C 1
ATOM 826 O O . TYR A 1 103 ? -9.776 1.712 0.635 1.00 98.75 103 TYR A O 1
ATOM 834 N N . LEU A 1 104 ? -11.174 2.444 2.218 1.00 98.38 104 LEU A N 1
ATOM 835 C CA . LEU A 1 104 ? -12.105 1.318 2.133 1.00 98.38 104 LEU A CA 1
ATOM 836 C C . LEU A 1 104 ? -13.271 1.587 1.170 1.00 98.38 104 LEU A C 1
ATOM 838 O O . LEU A 1 104 ? -14.128 0.720 1.005 1.00 98.38 104 LEU A O 1
ATOM 842 N N . GLY A 1 105 ? -13.317 2.760 0.534 1.00 97.75 105 GLY A N 1
ATOM 843 C CA . GLY A 1 105 ? -14.500 3.232 -0.184 1.00 97.75 105 GLY A CA 1
ATOM 844 C C . GLY A 1 105 ? -15.556 3.815 0.760 1.00 97.75 105 GLY A C 1
ATOM 845 O O . GLY A 1 105 ? -15.454 3.711 1.984 1.00 97.75 105 GLY A O 1
ATOM 846 N N . GLY A 1 106 ? -16.566 4.482 0.194 1.00 96.56 106 GLY A N 1
ATOM 847 C CA . GLY A 1 106 ? -17.689 5.036 0.964 1.00 96.56 106 GLY A CA 1
ATOM 848 C C . GLY A 1 106 ? -17.276 6.020 2.067 1.00 96.56 106 GLY A C 1
ATOM 849 O O . GLY A 1 106 ? -17.913 6.064 3.115 1.00 96.56 106 GLY A O 1
ATOM 850 N N . GLY A 1 107 ? -16.172 6.753 1.877 1.00 97.31 107 GLY A N 1
ATOM 851 C CA . GLY A 1 107 ? -15.666 7.697 2.875 1.00 97.31 107 GLY A CA 1
ATOM 852 C C . GLY A 1 107 ? -15.064 7.052 4.129 1.00 97.31 107 GLY A C 1
ATOM 853 O O . GLY A 1 107 ? -14.918 7.741 5.136 1.00 97.31 107 GLY A O 1
ATOM 854 N N . LYS A 1 108 ? -14.715 5.760 4.094 1.00 98.75 108 LYS A N 1
ATOM 855 C CA . LYS A 1 108 ? -14.117 5.025 5.221 1.00 98.75 108 LYS A CA 1
ATOM 856 C C . LYS A 1 108 ? -12.629 4.769 4.999 1.00 98.75 108 LYS A C 1
ATOM 858 O O . LYS A 1 108 ? -12.204 4.489 3.880 1.00 98.75 108 LYS A O 1
ATOM 863 N N . VAL A 1 109 ? -11.844 4.823 6.071 1.00 98.81 109 VAL A N 1
ATOM 864 C CA . VAL A 1 109 ? -10.394 4.585 6.057 1.00 98.81 109 VAL A CA 1
ATOM 865 C C . VAL A 1 109 ? -10.034 3.643 7.197 1.00 98.81 109 VAL A C 1
ATOM 867 O O . VAL A 1 109 ? -10.412 3.904 8.334 1.00 98.81 109 VAL A O 1
ATOM 870 N N . LEU A 1 110 ? -9.301 2.566 6.915 1.00 98.75 110 LEU A N 1
ATOM 871 C CA . LEU A 1 110 ? -8.644 1.776 7.956 1.00 98.75 110 LEU A CA 1
ATOM 872 C C . LEU A 1 110 ? -7.286 2.396 8.263 1.00 98.75 110 LEU A C 1
ATOM 874 O O . LEU A 1 110 ? -6.462 2.592 7.369 1.00 98.75 110 LEU A O 1
ATOM 878 N N . GLU A 1 111 ? -7.026 2.658 9.534 1.00 97.62 111 GLU A N 1
ATOM 879 C CA . GLU A 1 111 ? -5.765 3.242 9.970 1.00 97.62 111 GLU A CA 1
ATOM 880 C C . GLU A 1 111 ? -5.377 2.762 11.365 1.00 97.62 111 GLU A C 1
ATOM 882 O O . GLU A 1 111 ? -6.224 2.571 12.237 1.00 97.62 111 GLU A O 1
ATOM 887 N N . ALA A 1 112 ? -4.073 2.615 11.594 1.00 97.75 112 ALA A N 1
ATOM 888 C CA . ALA A 1 112 ? -3.523 2.424 12.927 1.00 97.75 112 ALA A CA 1
ATOM 889 C C . ALA A 1 112 ? -3.259 3.788 13.566 1.00 97.75 112 ALA A C 1
ATOM 891 O O . ALA A 1 112 ? -2.323 4.493 13.191 1.00 97.75 112 ALA A O 1
ATOM 892 N N . ILE A 1 113 ? -4.079 4.139 14.553 1.00 95.38 113 ILE A N 1
ATOM 893 C CA . ILE A 1 113 ? -3.951 5.341 15.383 1.00 95.38 113 ILE A CA 1
ATOM 894 C C . ILE A 1 113 ? -3.984 4.938 16.857 1.00 95.38 113 ILE A C 1
ATOM 896 O O . ILE A 1 113 ? -4.487 3.873 17.197 1.00 95.38 113 ILE A O 1
ATOM 900 N N . LYS A 1 114 ? -3.444 5.757 17.765 1.00 94.75 114 LYS A N 1
ATOM 901 C CA . LYS A 1 114 ? -3.512 5.432 19.198 1.00 94.75 114 LYS A CA 1
ATOM 902 C C . LYS A 1 114 ? -4.979 5.433 19.683 1.00 94.75 114 LYS A C 1
ATOM 904 O O . LYS A 1 114 ? -5.714 6.353 19.325 1.00 94.75 114 LYS A O 1
ATOM 909 N N . PRO A 1 115 ? -5.409 4.458 20.510 1.00 96.75 115 PRO A N 1
ATOM 910 C CA . PRO A 1 115 ? -4.641 3.306 20.996 1.00 96.75 115 PRO A CA 1
ATOM 911 C C . PRO A 1 115 ? -4.659 2.081 20.061 1.00 96.75 115 PRO A C 1
ATOM 913 O O . PRO A 1 115 ? -3.833 1.189 20.247 1.00 96.75 115 PRO A O 1
ATOM 916 N N . ARG A 1 116 ? -5.584 2.003 19.095 1.00 98.25 116 ARG A N 1
ATOM 917 C CA . ARG A 1 116 ? -5.804 0.820 18.248 1.00 98.25 116 ARG A CA 1
ATOM 918 C C . ARG A 1 116 ? -6.134 1.171 16.802 1.00 98.25 116 ARG A C 1
ATOM 920 O O . ARG A 1 116 ? -6.737 2.210 16.526 1.00 98.25 116 ARG A O 1
ATOM 927 N N . ALA A 1 117 ? -5.800 0.253 15.901 1.00 98.44 117 ALA A N 1
ATOM 928 C CA . ALA A 1 117 ? -6.263 0.297 14.527 1.00 98.44 117 ALA A CA 1
ATOM 929 C C . ALA A 1 117 ? -7.786 0.182 14.449 1.00 98.44 117 ALA A C 1
ATOM 931 O O . ALA A 1 117 ? -8.384 -0.663 15.114 1.00 98.44 117 ALA A O 1
ATOM 932 N N . LYS A 1 118 ? -8.410 1.056 13.660 1.00 98.50 118 LYS A N 1
ATOM 933 C CA . LYS A 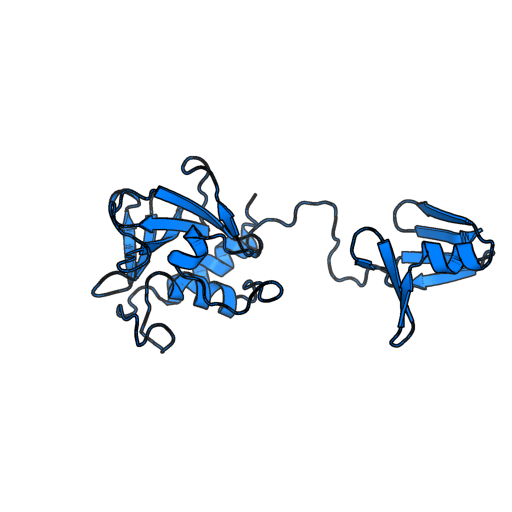1 118 ? -9.866 1.112 13.506 1.00 98.50 118 LYS A CA 1
ATOM 934 C C . LYS A 1 118 ? -10.264 1.752 12.186 1.00 98.50 118 LYS A C 1
ATOM 936 O O . LYS A 1 118 ? -9.478 2.481 11.575 1.00 98.50 118 LYS A O 1
ATOM 941 N N . ILE A 1 119 ? -11.506 1.517 11.783 1.00 98.69 119 ILE A N 1
ATOM 942 C CA . ILE A 1 119 ? -12.128 2.254 10.687 1.00 98.69 119 ILE A CA 1
ATOM 943 C C . ILE A 1 119 ? -12.530 3.650 11.173 1.00 98.69 119 ILE A C 1
ATOM 945 O O . ILE A 1 119 ? -13.175 3.812 12.210 1.00 98.69 119 ILE A O 1
ATOM 949 N N . THR A 1 120 ? -12.177 4.672 10.403 1.00 98.44 120 THR A N 1
ATOM 950 C CA . THR A 1 120 ? -12.573 6.060 10.640 1.00 98.44 120 THR A CA 1
ATOM 951 C C . THR A 1 120 ? -13.178 6.685 9.387 1.00 98.44 120 THR A C 1
ATOM 953 O O . THR A 1 120 ? -13.135 6.125 8.289 1.00 98.44 120 THR A O 1
ATOM 956 N N . SER A 1 121 ? -13.785 7.860 9.558 1.00 98.38 121 SER A N 1
ATOM 957 C CA . SER A 1 121 ? -14.204 8.692 8.432 1.00 98.38 121 SER A CA 1
ATOM 958 C C . SER A 1 121 ? -12.985 9.297 7.744 1.00 98.38 121 SER A C 1
ATOM 960 O O . SER A 1 121 ? -12.087 9.818 8.409 1.00 98.38 121 SER A O 1
ATOM 962 N N . ILE A 1 122 ? -13.007 9.343 6.411 1.00 97.75 122 ILE A N 1
ATOM 963 C CA . ILE A 1 122 ? -12.016 10.057 5.600 1.00 97.75 122 ILE A CA 1
ATOM 964 C C . ILE A 1 122 ? -11.879 11.525 6.027 1.00 97.75 122 ILE A C 1
ATOM 966 O O . ILE A 1 122 ? -10.802 12.092 5.910 1.00 97.75 122 ILE A O 1
ATOM 970 N N . LYS A 1 123 ? -12.932 12.126 6.599 1.00 97.50 123 LYS A N 1
ATOM 971 C CA . LYS A 1 123 ? -12.935 13.518 7.073 1.00 97.50 123 LYS A CA 1
ATOM 972 C C . LYS A 1 123 ? -12.180 13.738 8.390 1.00 97.50 123 LYS A C 1
ATOM 974 O O . LYS A 1 123 ? -11.983 14.883 8.774 1.00 97.50 123 LYS A O 1
ATOM 979 N N . ARG A 1 124 ? -11.763 12.679 9.100 1.00 96.00 124 ARG A N 1
ATOM 980 C CA . ARG A 1 124 ? -11.039 12.804 10.382 1.00 96.00 124 ARG A CA 1
ATOM 981 C C . ARG A 1 124 ? -9.703 13.537 10.221 1.00 96.00 124 ARG A C 1
ATOM 983 O O . ARG A 1 124 ? -9.223 14.164 11.161 1.00 96.00 124 ARG A O 1
ATOM 990 N N . LEU A 1 125 ? -9.086 13.416 9.051 1.00 94.19 125 LEU A N 1
ATOM 991 C CA . LEU A 1 125 ? -7.796 14.007 8.738 1.00 94.19 125 LEU A CA 1
ATOM 992 C C . LEU A 1 125 ? -7.885 14.711 7.385 1.00 94.19 125 LEU A C 1
ATOM 994 O O . LEU A 1 125 ? -8.513 14.200 6.460 1.00 94.19 125 LEU A O 1
ATOM 998 N N . GLY A 1 126 ? -7.235 15.865 7.253 1.00 95.69 126 GLY A N 1
ATOM 999 C CA . GLY A 1 126 ? -7.118 16.564 5.973 1.00 95.69 126 GLY A CA 1
ATOM 1000 C C . GLY A 1 126 ? -6.106 15.881 5.057 1.00 95.69 126 GLY A C 1
ATOM 1001 O O . GLY A 1 126 ? -5.024 16.424 4.861 1.00 95.69 126 GLY A O 1
ATOM 1002 N N . TRP A 1 127 ? -6.415 14.676 4.561 1.00 96.88 127 TRP A N 1
ATOM 1003 C CA . TRP A 1 127 ? -5.539 13.895 3.679 1.00 96.88 127 TRP A CA 1
ATOM 1004 C C . TRP A 1 127 ? -5.052 14.735 2.496 1.00 96.88 127 TRP A C 1
ATOM 1006 O O . TRP A 1 127 ? -5.844 15.368 1.803 1.00 96.88 127 TRP A O 1
ATOM 1016 N N . GLN A 1 128 ? -3.738 14.744 2.279 1.00 96.38 128 GLN A N 1
ATOM 1017 C CA . GLN A 1 128 ? -3.091 15.644 1.320 1.00 96.38 128 GLN A CA 1
ATOM 1018 C C . GLN A 1 128 ? -2.823 14.963 -0.020 1.00 96.38 128 GLN A C 1
ATOM 1020 O O . GLN A 1 128 ? -2.795 15.623 -1.056 1.00 96.38 128 GLN A O 1
ATOM 1025 N N . ARG A 1 129 ? -2.569 13.651 -0.000 1.00 97.06 129 ARG A N 1
ATOM 1026 C CA . ARG A 1 129 ? -2.228 12.863 -1.187 1.00 97.06 129 ARG A CA 1
ATOM 1027 C C . ARG A 1 129 ? -2.892 11.497 -1.115 1.00 97.06 129 ARG A C 1
ATOM 1029 O O . ARG A 1 129 ? -3.123 10.972 -0.025 1.00 97.06 129 ARG A O 1
ATOM 1036 N N . ALA A 1 130 ? -3.121 10.906 -2.278 1.00 97.50 130 ALA A N 1
ATOM 1037 C CA . ALA A 1 130 ? -3.516 9.516 -2.413 1.00 97.50 130 ALA A CA 1
ATOM 1038 C C . ALA A 1 130 ? -2.554 8.791 -3.350 1.00 97.50 130 ALA A C 1
ATOM 1040 O O . ALA A 1 130 ? -2.013 9.385 -4.283 1.00 97.50 130 ALA A O 1
ATOM 1041 N N . TYR A 1 131 ? -2.346 7.508 -3.091 1.00 97.75 131 TYR A N 1
ATOM 1042 C CA . TYR A 1 131 ? -1.414 6.663 -3.815 1.00 97.75 131 TYR A CA 1
ATOM 1043 C C . TYR A 1 131 ? -2.095 5.365 -4.216 1.00 97.75 131 TYR A C 1
ATOM 1045 O O . TYR A 1 131 ? -2.686 4.674 -3.384 1.00 97.75 131 TYR A O 1
ATOM 1053 N N . ARG A 1 132 ? -1.954 5.015 -5.491 1.00 97.31 132 ARG A N 1
ATOM 1054 C CA . ARG A 1 132 ? -2.397 3.739 -6.034 1.00 97.31 132 ARG A CA 1
ATOM 1055 C C . ARG A 1 132 ? -1.236 2.765 -6.062 1.00 97.31 132 ARG A C 1
ATOM 1057 O O . ARG A 1 132 ? -0.192 3.049 -6.650 1.00 97.31 132 ARG A O 1
ATOM 1064 N N . VAL A 1 133 ? -1.412 1.619 -5.414 1.00 95.94 133 VAL A N 1
ATOM 1065 C CA . VAL A 1 133 ? -0.412 0.548 -5.409 1.00 95.94 133 VAL A CA 1
ATOM 1066 C C . VAL A 1 133 ? -0.475 -0.183 -6.749 1.00 95.94 133 VAL A C 1
ATOM 1068 O O . VAL A 1 133 ? -1.512 -0.742 -7.099 1.00 95.94 133 VAL A O 1
ATOM 1071 N N . LYS A 1 134 ? 0.641 -0.206 -7.484 1.00 94.00 134 LYS A N 1
ATOM 1072 C CA . LYS A 1 134 ? 0.711 -0.724 -8.862 1.00 94.00 134 LYS A CA 1
ATOM 1073 C C . LYS A 1 134 ? 0.304 -2.194 -8.957 1.00 94.00 134 LYS A C 1
ATOM 1075 O O . LYS A 1 134 ? -0.358 -2.604 -9.902 1.00 94.00 134 LYS A O 1
ATOM 1080 N N . SER A 1 135 ? 0.649 -3.000 -7.952 1.00 93.06 135 SER A N 1
ATOM 1081 C CA . SER A 1 135 ? 0.300 -4.425 -7.927 1.00 93.06 135 SER A CA 1
ATOM 1082 C C . SER A 1 135 ? -1.199 -4.692 -7.758 1.00 93.06 135 SER A C 1
ATOM 1084 O O . SER A 1 135 ? -1.657 -5.769 -8.142 1.00 93.06 135 SER A O 1
ATOM 1086 N N . LEU A 1 136 ? -1.967 -3.728 -7.232 1.00 94.94 136 LEU A N 1
ATOM 1087 C CA . LEU A 1 136 ? -3.428 -3.805 -7.111 1.00 94.94 136 LEU A CA 1
ATOM 1088 C C . LEU A 1 136 ? -4.148 -3.416 -8.400 1.00 94.94 136 LEU A C 1
ATOM 1090 O O . LEU A 1 136 ? -5.355 -3.625 -8.516 1.00 94.94 136 LEU A O 1
ATOM 1094 N N . GLU A 1 137 ? -3.437 -2.847 -9.366 1.00 92.56 137 GLU A N 1
ATOM 1095 C CA . GLU A 1 137 ? -4.039 -2.486 -10.633 1.00 92.56 137 GLU A CA 1
ATOM 1096 C C . GLU A 1 137 ? -4.422 -3.733 -11.422 1.00 92.56 137 GLU A C 1
ATOM 1098 O O . GLU A 1 137 ? -3.759 -4.784 -11.374 1.00 92.56 137 GLU A O 1
ATOM 1103 N N . ALA A 1 138 ? -5.518 -3.596 -12.167 1.00 82.69 138 ALA A N 1
ATOM 1104 C CA . ALA A 1 138 ? -5.753 -4.450 -13.307 1.00 82.69 138 ALA A CA 1
ATOM 1105 C C . ALA A 1 138 ? -4.503 -4.325 -14.155 1.00 82.69 138 ALA A C 1
ATOM 1107 O O . ALA A 1 138 ? -4.082 -3.212 -14.485 1.00 82.69 138 ALA A O 1
ATOM 1108 N N . SER A 1 139 ? -3.888 -5.466 -14.451 1.00 70.00 139 SER A N 1
ATOM 1109 C CA . SER A 1 139 ? -2.899 -5.509 -15.508 1.00 70.00 139 SER A CA 1
ATOM 1110 C C . SER A 1 139 ? -3.553 -4.807 -16.689 1.00 70.00 139 SER A C 1
ATOM 1112 O O . SER A 1 139 ? -4.623 -5.230 -17.130 1.00 70.00 139 SER A O 1
ATOM 1114 N N . THR A 1 140 ? -2.996 -3.674 -17.118 1.00 43.47 140 THR A N 1
ATOM 1115 C CA . THR A 1 140 ? -3.428 -3.071 -18.368 1.00 43.47 140 THR A CA 1
ATOM 1116 C C . THR A 1 140 ? -3.328 -4.188 -19.382 1.00 43.47 140 THR A C 1
ATOM 1118 O O . THR A 1 140 ? -2.262 -4.774 -19.567 1.00 43.47 140 THR A O 1
ATOM 1121 N N . VAL A 1 141 ? -4.456 -4.550 -19.981 1.00 37.91 141 VAL A N 1
ATOM 1122 C CA . VAL A 1 141 ? -4.446 -5.403 -21.156 1.00 37.91 141 VAL A CA 1
ATOM 1123 C C . VAL A 1 141 ? -3.812 -4.552 -22.265 1.00 37.91 141 VAL A C 1
ATOM 1125 O O . VAL A 1 141 ? -4.495 -3.937 -23.064 1.00 37.91 141 VAL A O 1
ATOM 1128 N N . GLN A 1 142 ? -2.484 -4.457 -22.288 1.00 37.41 142 GLN A N 1
ATOM 1129 C CA . GLN A 1 142 ? -1.811 -5.194 -23.338 1.00 37.41 142 GLN A CA 1
ATOM 1130 C C . GLN A 1 142 ? -1.838 -6.633 -22.850 1.00 37.41 142 GLN A C 1
ATOM 1132 O O . GLN A 1 142 ? -1.252 -6.941 -21.815 1.00 37.41 142 GLN A O 1
ATOM 1137 N N . SER A 1 143 ? -2.633 -7.461 -23.516 1.00 30.89 143 SER A N 1
ATOM 1138 C CA . SER A 1 143 ? -2.777 -8.891 -23.253 1.00 30.89 143 SER A CA 1
ATOM 1139 C C . SER A 1 143 ? -1.480 -9.511 -22.731 1.00 30.89 143 SER A C 1
ATOM 1141 O O . SER A 1 143 ? -0.538 -9.745 -23.485 1.00 30.89 143 SER A O 1
ATOM 1143 N N . LYS A 1 144 ? -1.442 -9.800 -21.431 1.00 33.81 144 LYS A N 1
ATOM 1144 C CA . LYS A 1 144 ? -0.649 -10.903 -20.910 1.00 33.81 144 LYS A CA 1
ATOM 1145 C C . LYS A 1 144 ? -1.650 -11.948 -20.476 1.00 33.81 144 LYS A C 1
ATOM 1147 O O . LYS A 1 144 ? -2.214 -11.884 -19.384 1.00 33.81 144 LYS A O 1
ATOM 1152 N N . GLU A 1 145 ? -1.920 -12.835 -21.429 1.00 33.62 145 GLU A N 1
ATOM 1153 C CA . GLU A 1 145 ? -2.462 -14.160 -21.180 1.00 33.62 145 GLU A CA 1
ATOM 1154 C C . GLU A 1 145 ? -1.791 -14.763 -19.947 1.00 33.62 145 GLU A C 1
ATOM 1156 O O . GLU A 1 145 ? -0.618 -14.511 -19.648 1.00 33.62 145 GLU A O 1
ATOM 1161 N N . GLY A 1 146 ? -2.590 -15.513 -19.196 1.00 29.50 146 GLY A N 1
ATOM 1162 C CA . GLY A 1 146 ? -2.133 -16.200 -18.010 1.00 29.50 146 GLY A CA 1
ATOM 1163 C C . GLY A 1 146 ? -0.946 -17.113 -18.293 1.00 29.50 146 GLY A C 1
ATOM 1164 O O . GLY A 1 146 ? -0.607 -17.427 -19.429 1.00 29.50 146 GLY A O 1
ATOM 1165 N N . ASN A 1 147 ? -0.370 -17.608 -17.206 1.00 30.11 147 ASN A N 1
ATOM 1166 C CA . ASN A 1 147 ? 0.429 -18.825 -17.186 1.00 30.11 147 ASN A CA 1
ATOM 1167 C C . ASN A 1 147 ? -0.400 -20.047 -17.663 1.00 30.11 147 ASN A C 1
ATOM 1169 O O . ASN A 1 147 ? -0.668 -20.969 -16.903 1.00 30.11 147 ASN A O 1
ATOM 1173 N N . SER A 1 148 ? -0.794 -20.089 -18.930 1.00 36.19 148 SER A N 1
ATOM 1174 C CA . SER A 1 148 ? -0.311 -21.169 -19.780 1.00 36.19 148 SER A CA 1
ATOM 1175 C C . SER A 1 148 ? 1.047 -20.691 -20.270 1.00 36.19 148 SER A C 1
ATOM 1177 O O . SER A 1 148 ? 1.124 -19.549 -20.708 1.00 36.19 148 SER A O 1
ATOM 1179 N N . GLN A 1 149 ? 2.120 -21.476 -20.175 1.00 39.03 149 GLN A N 1
ATOM 1180 C CA . GLN A 1 149 ? 3.379 -21.121 -20.841 1.00 39.03 149 GLN A CA 1
ATOM 1181 C C . GLN A 1 149 ? 3.057 -20.660 -22.268 1.00 39.03 149 GLN A C 1
ATOM 1183 O O . GLN A 1 149 ? 2.629 -21.469 -23.092 1.00 39.03 149 GLN A O 1
ATOM 1188 N N . GLN A 1 150 ? 3.168 -19.353 -22.529 1.00 49.59 150 GLN A N 1
ATOM 1189 C CA . GLN A 1 150 ? 2.835 -18.789 -23.827 1.00 49.59 150 GLN A CA 1
ATOM 1190 C C . GLN A 1 150 ? 4.026 -19.120 -24.716 1.00 49.59 150 GLN A C 1
ATOM 1192 O O . GLN A 1 150 ? 5.028 -18.409 -24.783 1.00 49.59 150 GLN A O 1
ATOM 1197 N N . TYR A 1 151 ? 3.975 -20.321 -25.275 1.00 56.50 151 TYR A N 1
ATOM 1198 C CA . TYR A 1 151 ? 4.935 -20.748 -26.261 1.00 56.50 151 TYR A CA 1
ATOM 1199 C C . TYR A 1 151 ? 4.654 -19.955 -27.533 1.00 56.50 151 TYR A C 1
ATOM 1201 O O . TYR A 1 151 ? 3.569 -20.074 -28.098 1.00 56.50 151 TYR A O 1
ATOM 1209 N N . ALA A 1 152 ? 5.619 -19.166 -27.995 1.00 64.81 152 ALA A N 1
ATOM 1210 C CA . ALA A 1 152 ? 5.600 -18.704 -29.372 1.00 64.81 152 ALA A CA 1
ATOM 1211 C C . ALA A 1 152 ? 6.082 -19.850 -30.267 1.00 64.81 152 ALA A C 1
ATOM 1213 O O . ALA A 1 152 ? 6.974 -20.620 -29.892 1.00 64.81 152 ALA A O 1
ATOM 1214 N N . LEU A 1 153 ? 5.492 -19.969 -31.452 1.00 74.81 153 LEU A N 1
ATOM 1215 C CA . LEU A 1 153 ? 6.031 -20.840 -32.487 1.00 74.81 153 LEU A CA 1
ATOM 1216 C C . LEU A 1 153 ? 7.133 -20.081 -33.221 1.00 74.81 153 LEU A C 1
ATOM 1218 O O . LEU A 1 153 ? 6.902 -19.007 -33.781 1.00 74.81 153 LEU A O 1
ATOM 1222 N N . LEU A 1 154 ? 8.333 -20.644 -33.177 1.00 79.12 154 LEU A N 1
ATOM 1223 C CA . LEU A 1 154 ? 9.479 -20.214 -33.955 1.00 79.12 154 LEU A CA 1
ATOM 1224 C C . LEU A 1 154 ? 9.541 -21.069 -35.218 1.00 79.12 154 LEU A C 1
ATOM 1226 O O . LEU A 1 154 ? 9.713 -22.285 -35.115 1.00 79.12 154 LEU A O 1
ATOM 1230 N N . TYR A 1 155 ? 9.421 -20.434 -36.380 1.00 78.56 155 TYR A N 1
ATOM 1231 C CA . TYR A 1 155 ? 9.603 -21.075 -37.678 1.00 78.56 155 TYR A CA 1
ATOM 1232 C C . TYR A 1 155 ? 10.974 -20.702 -38.230 1.00 78.56 155 TYR A C 1
ATOM 1234 O O . TYR A 1 155 ? 11.253 -19.523 -38.418 1.00 78.56 155 TYR A O 1
ATOM 1242 N N . VAL A 1 156 ? 11.818 -21.700 -38.487 1.00 79.44 156 VAL A N 1
ATOM 1243 C CA . VAL A 1 156 ? 13.142 -21.534 -39.102 1.00 79.44 156 VAL A CA 1
ATOM 1244 C C . VAL A 1 156 ? 13.219 -22.489 -40.284 1.00 79.44 156 VAL A C 1
ATOM 1246 O O . VAL A 1 156 ? 13.101 -23.702 -40.095 1.00 79.44 156 VAL A O 1
ATOM 1249 N N . ALA A 1 157 ? 13.388 -21.959 -41.499 1.00 74.75 157 ALA A N 1
ATOM 1250 C CA . ALA A 1 157 ? 13.551 -22.755 -42.724 1.00 74.75 157 ALA A CA 1
ATOM 1251 C C . ALA A 1 157 ? 12.500 -23.885 -42.882 1.00 74.75 157 ALA A C 1
ATOM 1253 O O . ALA A 1 157 ? 12.826 -25.036 -43.177 1.00 74.75 157 ALA A O 1
ATOM 1254 N N . GLY A 1 158 ? 11.226 -23.578 -42.610 1.00 71.12 158 GLY A N 1
ATOM 1255 C CA . GLY A 1 158 ? 10.106 -24.524 -42.729 1.00 71.12 158 GLY A CA 1
ATOM 1256 C C . GLY A 1 158 ? 9.922 -25.499 -41.557 1.00 71.12 158 GLY A C 1
ATOM 1257 O O . GLY A 1 158 ? 8.953 -26.256 -41.549 1.00 71.12 158 GLY A O 1
ATOM 1258 N N . LYS A 1 159 ? 10.793 -25.478 -40.539 1.00 76.00 159 LYS A N 1
ATOM 1259 C CA . LYS A 1 159 ? 10.636 -26.261 -39.301 1.00 76.00 159 LYS A CA 1
ATOM 1260 C C . LYS A 1 159 ? 10.103 -25.380 -38.177 1.00 76.00 159 LYS A C 1
ATOM 1262 O O . LYS A 1 159 ? 10.537 -24.241 -38.041 1.00 76.00 159 LYS A O 1
ATOM 1267 N N . GLN A 1 160 ? 9.199 -25.915 -37.354 1.00 83.25 160 GLN A N 1
ATOM 1268 C CA . GLN A 1 160 ? 8.625 -25.193 -36.213 1.00 83.25 160 GLN A CA 1
ATOM 1269 C C . GLN A 1 160 ? 9.087 -25.763 -34.872 1.00 83.25 160 GLN A C 1
ATOM 1271 O O . GLN A 1 160 ? 9.192 -26.979 -34.707 1.00 83.25 160 GLN A O 1
ATOM 1276 N N . THR A 1 161 ? 9.311 -24.888 -33.895 1.00 80.38 161 THR A N 1
ATOM 1277 C CA . THR A 1 161 ? 9.553 -25.269 -32.500 1.00 80.38 161 THR A CA 1
ATOM 1278 C C . THR A 1 161 ? 8.874 -24.304 -31.534 1.00 80.38 161 THR A C 1
ATOM 1280 O O . THR A 1 161 ? 8.631 -23.142 -31.858 1.00 80.38 161 THR A O 1
ATOM 1283 N N . LYS A 1 162 ? 8.552 -24.788 -30.334 1.00 80.81 162 LYS A N 1
ATOM 1284 C CA . LYS A 1 162 ? 7.972 -23.977 -29.261 1.00 80.81 162 LYS A CA 1
ATOM 1285 C C . LYS A 1 162 ? 9.088 -23.297 -28.477 1.00 80.81 162 LYS A C 1
ATOM 1287 O O . LYS A 1 162 ? 9.961 -23.969 -27.934 1.00 80.81 162 LYS A O 1
ATOM 1292 N N . ILE A 1 163 ? 9.025 -21.977 -28.372 1.00 77.75 163 ILE A N 1
ATOM 1293 C CA . ILE A 1 163 ? 9.946 -21.169 -27.567 1.00 77.75 163 ILE A CA 1
ATOM 1294 C C . ILE A 1 163 ? 9.168 -20.369 -26.526 1.00 77.75 163 ILE A C 1
ATOM 1296 O O . ILE A 1 163 ? 8.014 -20.023 -26.746 1.00 77.75 163 ILE A O 1
ATOM 1300 N N . SER A 1 164 ? 9.798 -20.046 -25.400 1.00 75.81 164 SER A N 1
ATOM 1301 C CA . SER A 1 164 ? 9.234 -19.150 -24.380 1.00 75.81 164 SER A CA 1
ATOM 1302 C C . SER A 1 164 ? 9.958 -17.802 -24.428 1.00 75.81 164 SER A C 1
ATOM 1304 O O . SER A 1 164 ? 10.858 -17.576 -23.613 1.00 75.81 164 SER A O 1
ATOM 1306 N N . PRO A 1 165 ? 9.661 -16.932 -25.412 1.00 75.25 165 PRO A N 1
ATOM 1307 C CA . PRO A 1 165 ? 10.330 -15.652 -25.504 1.00 75.25 165 PRO A CA 1
ATOM 1308 C C . PRO A 1 165 ? 9.854 -14.717 -24.392 1.00 75.25 165 PRO A C 1
ATOM 1310 O O . PRO A 1 165 ? 8.699 -14.754 -23.969 1.00 75.25 165 PRO A O 1
ATOM 1313 N N . TYR A 1 166 ? 10.739 -13.840 -23.941 1.00 74.19 166 TYR A N 1
ATOM 1314 C CA . TYR A 1 166 ? 10.408 -12.771 -23.006 1.00 74.19 166 TYR A CA 1
ATOM 1315 C C . TYR A 1 166 ? 11.055 -11.467 -23.450 1.00 74.19 166 TYR A C 1
ATOM 1317 O O . TYR A 1 166 ? 12.071 -11.459 -24.138 1.00 74.19 166 TYR A O 1
ATOM 1325 N N . ILE A 1 167 ? 10.447 -10.348 -23.069 1.00 73.25 167 ILE A N 1
ATOM 1326 C CA . ILE A 1 167 ? 10.926 -9.019 -23.444 1.00 73.25 167 ILE A CA 1
ATOM 1327 C C . ILE A 1 167 ? 11.699 -8.420 -22.271 1.00 73.25 167 ILE A C 1
ATOM 1329 O O . ILE A 1 167 ? 11.176 -8.344 -21.158 1.00 73.25 167 ILE A O 1
ATOM 1333 N N . LYS A 1 168 ? 12.921 -7.953 -22.531 1.00 70.56 168 LYS A N 1
ATOM 1334 C CA . LYS A 1 168 ? 13.770 -7.212 -21.589 1.00 70.56 168 LYS A CA 1
ATOM 1335 C C . LYS A 1 168 ? 14.257 -5.954 -22.306 1.00 70.56 168 LYS A C 1
ATOM 1337 O O . LYS A 1 168 ? 14.842 -6.048 -23.378 1.00 70.56 168 LYS A O 1
ATOM 1342 N N . ASN A 1 169 ? 13.947 -4.777 -21.760 1.00 71.94 169 ASN A N 1
ATOM 1343 C CA . ASN A 1 169 ? 14.293 -3.470 -22.344 1.00 71.94 169 ASN A CA 1
ATOM 1344 C C . ASN A 1 169 ? 13.870 -3.290 -23.821 1.00 71.94 169 ASN A C 1
ATOM 1346 O O . ASN A 1 169 ? 14.605 -2.717 -24.615 1.00 71.94 169 ASN A O 1
ATOM 1350 N N . GLY A 1 170 ? 12.696 -3.805 -24.207 1.00 65.69 170 GLY A N 1
ATOM 1351 C CA . GLY A 1 170 ? 12.186 -3.705 -25.584 1.00 65.69 170 GLY A CA 1
ATOM 1352 C C . GLY A 1 170 ? 12.774 -4.719 -26.573 1.00 65.69 170 GLY A C 1
ATOM 1353 O O . GLY A 1 170 ? 12.330 -4.777 -27.715 1.00 65.69 170 GLY A O 1
ATOM 1354 N N . VAL A 1 171 ? 13.710 -5.566 -26.138 1.00 68.56 171 VAL A N 1
ATOM 1355 C CA . VAL A 1 171 ? 14.317 -6.623 -26.956 1.00 68.56 171 VAL A CA 1
ATOM 1356 C C . VAL A 1 171 ? 13.698 -7.975 -26.594 1.00 68.56 171 VAL A C 1
ATOM 1358 O O . VAL A 1 171 ? 13.503 -8.284 -25.418 1.00 68.56 171 VAL A O 1
ATOM 1361 N N . SER A 1 172 ? 13.359 -8.777 -27.60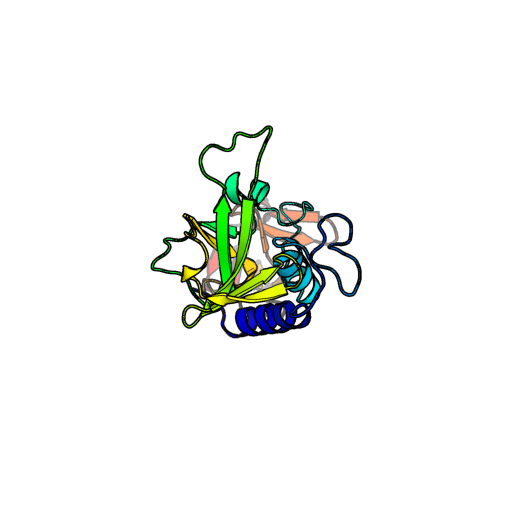8 1.00 77.38 172 SER A N 1
ATOM 1362 C CA . SER A 1 172 ? 12.871 -10.151 -27.424 1.00 77.38 172 SER A CA 1
ATOM 1363 C C . SER A 1 172 ? 14.042 -11.104 -27.193 1.00 77.38 172 SER A C 1
ATOM 1365 O O . SER A 1 172 ? 14.925 -11.197 -28.044 1.00 77.38 172 SER A O 1
ATOM 1367 N N . TYR A 1 173 ? 14.017 -11.845 -26.090 1.00 83.88 173 TYR A N 1
ATOM 1368 C CA . TYR A 1 173 ? 15.009 -12.851 -25.713 1.00 83.88 173 TYR A CA 1
ATOM 1369 C C . TYR A 1 173 ? 14.399 -14.248 -25.680 1.00 83.88 173 TYR A C 1
ATOM 1371 O O . TYR A 1 173 ? 13.229 -14.414 -25.342 1.00 83.88 173 TYR A O 1
ATOM 1379 N N . ILE A 1 174 ? 15.217 -15.258 -25.964 1.00 84.50 174 ILE A N 1
ATOM 1380 C CA . ILE A 1 174 ? 14.953 -16.663 -25.641 1.00 84.50 174 ILE A CA 1
ATOM 1381 C C . ILE A 1 174 ? 16.009 -17.164 -24.661 1.00 84.50 174 ILE A C 1
ATOM 1383 O O . ILE A 1 174 ? 17.160 -16.730 -24.686 1.00 84.50 174 ILE A O 1
ATOM 1387 N N . LYS A 1 175 ? 15.620 -18.101 -23.795 1.00 79.06 175 LYS A N 1
ATOM 1388 C CA . LYS A 1 175 ? 16.544 -18.745 -22.863 1.00 79.06 175 LYS A CA 1
ATOM 1389 C C . LYS A 1 175 ? 16.988 -20.092 -23.426 1.00 79.06 175 LYS A C 1
ATOM 1391 O O . LYS A 1 175 ? 16.180 -21.011 -23.542 1.00 79.06 175 LYS A O 1
ATOM 1396 N N . LEU A 1 176 ? 18.270 -20.215 -23.753 1.00 72.00 176 LEU A N 1
ATOM 1397 C CA . LEU A 1 176 ? 18.894 -21.473 -24.158 1.00 72.00 176 LEU A CA 1
ATOM 1398 C C . LEU A 1 176 ? 19.768 -21.964 -23.003 1.00 72.00 176 LEU A C 1
ATOM 1400 O O . LEU A 1 176 ? 20.855 -21.441 -22.759 1.00 72.00 176 LEU A O 1
ATOM 1404 N N . LYS A 1 177 ? 19.273 -22.956 -22.251 1.00 74.38 177 LYS A N 1
ATOM 1405 C CA . LYS A 1 177 ? 19.873 -23.407 -20.981 1.00 74.38 177 LYS A CA 1
ATOM 1406 C C . LYS A 1 177 ? 20.032 -22.233 -19.995 1.00 74.38 177 LYS A C 1
ATOM 1408 O O . LYS A 1 177 ? 19.038 -21.769 -19.441 1.00 74.38 177 LYS A O 1
ATOM 1413 N N . ASN A 1 178 ? 21.257 -21.735 -19.812 1.00 73.50 178 ASN A N 1
ATOM 1414 C CA . ASN A 1 178 ? 21.596 -20.629 -18.909 1.00 73.50 178 ASN A CA 1
ATOM 1415 C C . ASN A 1 178 ? 21.974 -19.334 -19.644 1.00 73.50 178 ASN A C 1
ATOM 1417 O O . ASN A 1 178 ? 22.388 -18.378 -18.998 1.00 73.50 178 ASN A O 1
ATOM 1421 N N . ILE A 1 179 ? 21.838 -19.297 -20.972 1.00 72.81 179 ILE A N 1
ATOM 1422 C CA . ILE A 1 179 ? 22.214 -18.148 -21.794 1.00 72.81 179 ILE A CA 1
ATOM 1423 C C . ILE A 1 179 ? 20.943 -17.445 -22.272 1.00 72.81 179 ILE A C 1
ATOM 1425 O O . ILE A 1 179 ? 20.037 -18.076 -22.825 1.00 72.81 179 ILE A O 1
ATOM 1429 N N . GLU A 1 180 ? 20.876 -16.137 -22.031 1.00 82.88 180 GLU A N 1
ATOM 1430 C CA . GLU A 1 180 ? 19.848 -15.255 -22.583 1.00 82.88 180 GLU A CA 1
ATOM 1431 C C . GLU A 1 180 ? 20.301 -14.808 -23.975 1.00 82.88 180 GLU A C 1
ATOM 1433 O O . GLU A 1 180 ? 21.349 -14.180 -24.107 1.00 82.88 180 GLU A O 1
ATOM 1438 N N . VAL A 1 181 ? 19.530 -15.138 -25.010 1.00 84.25 181 VAL A N 1
ATOM 1439 C CA . VAL A 1 181 ? 19.887 -14.828 -26.399 1.00 84.25 181 VAL A CA 1
ATOM 1440 C C . VAL A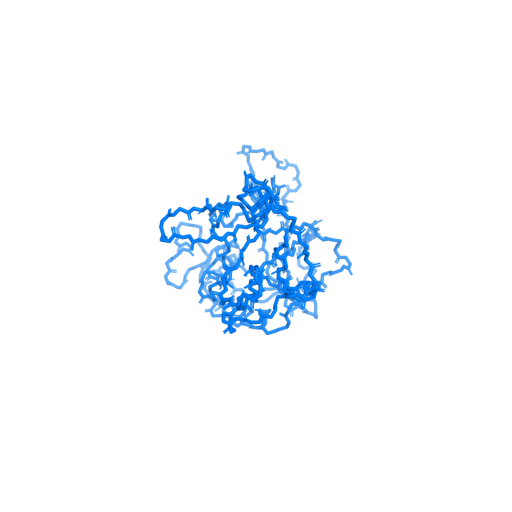 1 181 ? 18.858 -13.869 -26.997 1.00 84.25 181 VAL A C 1
ATOM 1442 O O . VAL A 1 181 ? 17.673 -14.215 -27.029 1.00 84.25 181 VAL A O 1
ATOM 1445 N N . PRO A 1 182 ? 19.264 -12.677 -27.468 1.00 88.19 182 PRO A N 1
ATOM 1446 C CA . PRO A 1 182 ? 18.378 -11.771 -28.189 1.00 88.19 182 PRO A CA 1
ATOM 1447 C C . PRO A 1 182 ? 17.978 -12.398 -29.529 1.00 88.19 182 PRO A C 1
ATOM 1449 O O . PRO A 1 182 ? 18.819 -12.675 -30.379 1.00 88.19 182 PRO A O 1
ATOM 1452 N N . VAL A 1 183 ? 16.679 -12.640 -29.717 1.00 83.94 183 VAL A N 1
ATOM 1453 C CA . VAL A 1 183 ? 16.138 -13.414 -30.849 1.00 83.94 183 VAL A CA 1
ATOM 1454 C C . VAL A 1 183 ? 16.506 -12.776 -32.181 1.00 83.94 183 VAL A C 1
ATOM 1456 O O . VAL A 1 183 ? 17.005 -13.460 -33.068 1.00 83.94 183 VAL A O 1
ATOM 1459 N N . ARG A 1 184 ? 16.264 -11.467 -32.316 1.00 84.75 184 ARG A N 1
ATOM 1460 C CA . ARG A 1 184 ? 16.524 -10.736 -33.559 1.00 84.75 184 ARG A CA 1
ATOM 1461 C C . ARG A 1 184 ? 18.003 -10.796 -33.928 1.00 84.75 184 ARG A C 1
ATOM 1463 O O . ARG A 1 184 ? 18.349 -11.273 -34.997 1.00 84.75 184 ARG A O 1
ATOM 1470 N N . GLU A 1 185 ? 18.843 -10.354 -33.001 1.00 81.69 185 GLU A N 1
ATOM 1471 C CA . GLU A 1 185 ? 20.287 -10.237 -33.186 1.00 81.69 185 GLU A CA 1
ATOM 1472 C C . GLU A 1 185 ? 20.930 -11.590 -33.494 1.00 81.69 185 GLU A C 1
ATOM 1474 O O . GLU A 1 185 ? 21.745 -11.683 -34.403 1.00 81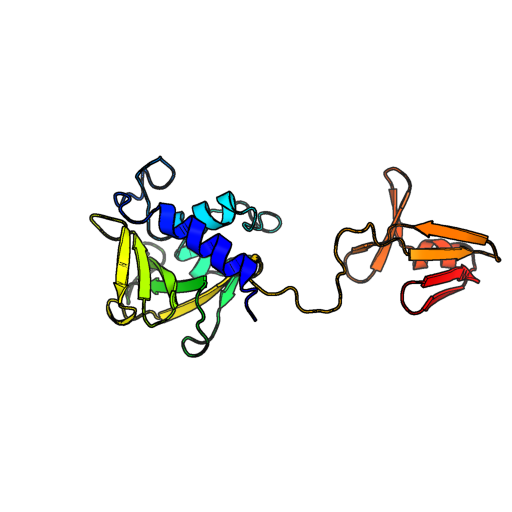.69 185 GLU A O 1
ATOM 1479 N N . PHE A 1 186 ? 20.515 -12.661 -32.814 1.00 86.31 186 PHE A N 1
ATOM 1480 C CA . PHE A 1 186 ? 21.046 -13.993 -33.082 1.00 86.31 186 PHE A CA 1
ATOM 1481 C C . PHE A 1 186 ? 20.757 -14.455 -34.514 1.00 86.31 186 PHE A C 1
ATOM 1483 O O . PHE A 1 186 ? 21.680 -14.835 -35.228 1.00 86.31 186 PHE A O 1
ATOM 1490 N N . PHE A 1 187 ? 19.501 -14.402 -34.961 1.00 84.25 187 PHE A N 1
ATOM 1491 C CA . PHE A 1 187 ? 19.136 -14.896 -36.292 1.00 84.25 187 PHE A CA 1
ATOM 1492 C C . PHE A 1 187 ? 19.599 -13.964 -37.420 1.00 84.25 187 PHE A C 1
ATOM 1494 O O . PHE A 1 187 ? 20.048 -14.452 -38.455 1.00 84.25 187 PHE A O 1
ATOM 1501 N N . GLU A 1 188 ? 19.587 -12.646 -37.208 1.00 84.38 188 GLU A N 1
ATOM 1502 C CA . GLU A 1 188 ? 20.149 -11.685 -38.168 1.00 84.38 188 GLU A CA 1
ATOM 1503 C C . GLU A 1 188 ? 21.677 -11.818 -38.278 1.00 84.38 188 GLU A C 1
ATOM 1505 O O . GLU A 1 188 ? 22.214 -11.674 -39.375 1.00 84.38 188 GLU A O 1
ATOM 1510 N N . SER A 1 189 ? 22.382 -12.215 -37.206 1.00 81.75 189 SER A N 1
ATOM 1511 C CA . SER A 1 189 ? 23.823 -12.529 -37.277 1.00 81.75 189 SER A CA 1
ATOM 1512 C C . SER A 1 189 ? 24.136 -13.749 -38.155 1.00 81.75 189 SER A C 1
ATOM 1514 O O . SER A 1 189 ? 25.232 -13.861 -38.699 1.00 81.75 189 SER A O 1
ATOM 1516 N N . LEU A 1 190 ? 23.155 -14.640 -38.336 1.00 83.19 190 LEU A N 1
ATOM 1517 C CA . LEU A 1 190 ? 23.224 -15.804 -39.222 1.00 83.19 190 LEU A CA 1
ATOM 1518 C C . LEU A 1 190 ? 22.751 -15.490 -40.654 1.00 83.19 190 LEU A C 1
ATOM 1520 O O . LEU A 1 190 ? 22.620 -16.407 -41.464 1.00 83.19 190 LEU A O 1
ATOM 1524 N N . GLY A 1 191 ? 22.479 -14.218 -40.970 1.00 82.25 191 GLY A N 1
ATOM 1525 C CA . GLY A 1 191 ? 22.003 -13.776 -42.283 1.00 82.25 191 GLY A CA 1
ATOM 1526 C C . GLY A 1 191 ? 20.511 -14.014 -42.533 1.00 82.25 191 GLY A C 1
ATOM 1527 O O . GLY A 1 191 ? 20.075 -13.934 -43.678 1.00 82.25 191 GLY A O 1
ATOM 1528 N N . MET A 1 192 ? 19.729 -14.313 -41.492 1.00 84.69 192 MET A N 1
ATOM 1529 C CA . MET A 1 192 ? 18.290 -14.572 -41.601 1.00 84.69 192 MET A CA 1
ATOM 1530 C C . MET A 1 192 ? 17.469 -13.324 -41.264 1.00 84.69 192 MET A C 1
ATOM 1532 O O . MET A 1 192 ? 17.880 -12.478 -40.475 1.00 84.69 192 MET A O 1
ATOM 1536 N N . THR A 1 193 ? 16.262 -13.221 -41.810 1.00 83.25 193 THR A N 1
ATOM 1537 C CA . THR A 1 193 ? 15.327 -12.125 -41.531 1.00 83.25 193 THR A CA 1
ATOM 1538 C C . THR A 1 193 ? 14.291 -12.547 -40.500 1.00 83.25 193 THR A C 1
ATOM 1540 O O . THR A 1 193 ? 13.559 -13.512 -40.714 1.00 83.25 193 THR A O 1
ATOM 1543 N N . VAL A 1 194 ? 14.150 -11.773 -39.419 1.00 83.31 194 VAL A N 1
ATOM 1544 C CA . VAL A 1 194 ? 13.161 -12.051 -38.366 1.00 83.31 194 VAL A CA 1
ATOM 1545 C C . VAL A 1 194 ? 11.927 -11.153 -38.499 1.00 83.31 194 VAL A C 1
ATOM 1547 O O . VAL A 1 194 ? 12.032 -9.923 -38.559 1.00 83.31 194 VAL A O 1
ATOM 1550 N N . LYS A 1 195 ? 10.734 -11.760 -38.498 1.00 83.50 195 LYS A N 1
ATOM 1551 C CA . LYS A 1 195 ? 9.427 -11.081 -38.517 1.00 83.50 195 LYS A CA 1
ATOM 1552 C C . LYS A 1 195 ? 8.545 -11.563 -37.363 1.00 83.50 195 LYS A C 1
ATOM 1554 O O . LYS A 1 195 ? 8.501 -12.750 -37.054 1.00 83.50 195 LYS A O 1
ATOM 1559 N N . TRP A 1 196 ? 7.817 -10.634 -36.746 1.00 78.56 196 TRP A N 1
ATOM 1560 C CA . TRP A 1 196 ? 6.867 -10.915 -35.666 1.00 78.56 196 TRP A CA 1
ATOM 1561 C C . TRP A 1 196 ? 5.455 -10.814 -36.227 1.00 78.56 196 TRP A C 1
ATOM 1563 O O . TRP A 1 196 ? 5.071 -9.755 -36.714 1.00 78.56 196 TRP A O 1
ATOM 1573 N N . ASN A 1 197 ? 4.685 -11.896 -36.136 1.00 74.50 197 ASN A N 1
ATOM 1574 C CA . ASN A 1 197 ? 3.331 -11.982 -36.678 1.00 74.50 197 ASN A CA 1
ATOM 1575 C C . ASN A 1 197 ? 2.394 -12.590 -35.628 1.00 74.50 197 ASN A C 1
ATOM 1577 O O . ASN A 1 197 ? 2.438 -13.795 -35.417 1.00 74.50 197 ASN A O 1
ATOM 1581 N N . ASN A 1 198 ? 1.567 -11.777 -34.958 1.00 61.88 198 ASN A N 1
ATOM 1582 C CA . ASN A 1 198 ? 0.489 -12.211 -34.045 1.00 61.88 198 ASN A CA 1
ATOM 1583 C C . ASN A 1 198 ? 0.805 -13.475 -33.204 1.00 61.88 198 ASN A C 1
ATOM 1585 O O . ASN A 1 198 ? 0.104 -14.479 -33.293 1.00 61.88 198 ASN A O 1
ATOM 1589 N N . GLY A 1 199 ? 1.878 -13.443 -32.400 1.00 62.88 199 GLY A N 1
ATOM 1590 C CA . GLY A 1 199 ? 2.281 -14.562 -31.524 1.00 62.88 199 GLY A CA 1
ATOM 1591 C C . GLY A 1 199 ? 3.233 -15.595 -32.150 1.00 62.88 199 GLY A C 1
ATOM 1592 O O . GLY A 1 199 ? 3.647 -16.539 -31.476 1.00 62.88 199 GLY A O 1
ATOM 1593 N N . ARG A 1 200 ? 3.629 -15.403 -33.413 1.00 76.19 200 ARG A N 1
ATOM 1594 C CA . ARG A 1 200 ? 4.617 -16.201 -34.153 1.00 76.19 200 ARG A CA 1
ATOM 1595 C C . ARG A 1 200 ? 5.880 -15.390 -34.438 1.00 76.19 200 ARG A C 1
ATOM 1597 O O . ARG A 1 200 ? 5.803 -14.188 -34.703 1.00 76.19 200 ARG A O 1
ATOM 1604 N N . ILE A 1 201 ? 7.028 -16.066 -34.417 1.00 81.81 201 ILE A N 1
ATOM 1605 C CA . ILE A 1 201 ? 8.301 -15.529 -34.907 1.00 81.81 201 ILE A CA 1
ATOM 1606 C C . ILE A 1 201 ? 8.676 -16.307 -36.170 1.00 81.81 201 ILE A C 1
ATOM 1608 O O . ILE A 1 201 ? 8.916 -17.514 -36.111 1.00 81.81 201 ILE A O 1
ATOM 1612 N N . ASP A 1 202 ? 8.705 -15.611 -37.303 1.00 81.31 202 ASP A N 1
ATOM 1613 C CA . ASP A 1 202 ? 9.149 -16.153 -38.584 1.00 81.31 202 ASP A CA 1
ATOM 1614 C C . ASP A 1 202 ? 10.598 -15.753 -38.831 1.00 81.31 202 ASP A C 1
ATOM 1616 O O . ASP A 1 202 ? 10.925 -14.565 -38.810 1.00 81.31 202 ASP A O 1
ATOM 1620 N N . VAL A 1 203 ? 11.448 -16.745 -39.072 1.00 83.38 203 VAL A N 1
ATOM 1621 C CA . VAL A 1 203 ? 12.847 -16.575 -39.452 1.00 83.38 203 VAL A CA 1
ATOM 1622 C C . VAL A 1 203 ? 13.027 -17.168 -40.845 1.00 83.38 203 VAL A C 1
ATOM 1624 O O . VAL A 1 203 ? 12.844 -18.377 -41.038 1.00 83.38 203 VAL A O 1
ATOM 1627 N N . VAL A 1 204 ? 13.333 -16.301 -41.811 1.00 80.69 204 VAL A N 1
ATOM 1628 C CA . VAL A 1 204 ? 13.452 -16.632 -43.241 1.00 80.69 204 VAL A CA 1
ATOM 1629 C C . VAL A 1 204 ? 14.864 -16.379 -43.730 1.00 80.69 204 VAL A C 1
ATOM 1631 O O . VAL A 1 204 ? 15.407 -15.311 -43.369 1.00 80.69 204 VAL A O 1
#

Organism: NCBI:txid573058

pLDDT: mean 86.09, std 15.16, range [29.5, 98.81]

Radius of gyration: 22.81 Å; chains: 1; bounding box: 42×49×64 Å

Secondary structure (DSSP, 8-state):
-B-HHHHHHHHHHHHTTTTPEE-SSSTTSTTEE-TTHHHHHHHHHHT----SS--PPP-HHHHHH--TTEEEE-GGG--TTPEEEEE-TT--SSS--EEEEEEEETTEEEEE-SSBEEEEEGGGS---EEEEEGGGB----S----SS--PEEEEETTEEEEE--EEETTEEEEEETTEEEEHHHHHHHTTPPEEEETTEEEE-

Sequence (204 aa):
MLDNKKVERFIAACMKYEGDLYSQLKRMMPGFSDCSSIPYKALKATGLLDESQTTRTISTKFMRDGDPRMHQIPMNQIQRGDLLWWQRPGTTDSNYYGHTGVYLGGGKVLEAIKPRAKITSIKRLGWQRAYRVKSLEASTVQSKEGNSQQYALLYVAGKQTKISPYIKNGVSYIKLKNIEVPVREFFESLGMTVKWNNGRIDVV

Foldseek 3Di:
DFDPVLLVQLVVQLVVQFFQFEDPVCQPPPSYHAQQSSSQRSCVVSVLDDPPVHPDGGDLVCVVVPDPQKDWDPPVPDDQQKKFKDWDPPDDPVRTDIGIWGHHPPQWTFGQDPGGTHIDGVVPDPGDIIIDGPSRHDPPPPDDDDPPQLFFWEDDPNDTDTFRWDDDPNFIWTDDPPDTHGPQCVLVVVVWHWDDDPRYIYTD